Protein AF-A0A3C1BF44-F1 (afdb_monomer_lite)

Radius of gyration: 23.06 Å; chains: 1; bounding box: 50×56×65 Å

Sequence (290 aa):
MICGTAICLANPNLVTIIHDGKTIDAVAQITKHGFIFMFDRTNGKPIFPIAEKPVPTHALRGEQPWPTQPFPSLPQPFARQHFGPEDVTDLTPETHKDMMERYKMVKYNTMFTPPSKEGGWIFPGFDGGGEWGGAAVDPETKIMYISNSEMPWAQVMIDVPKNTYQHTLQGMGHAVYNKYCLACHGPELKGNGSSFPSLVNIAKKMNEQQVAQFVESGRNMMPSFKQITANDKKALLAFVLKLPEKASDVSVISKEPVSASTLNDIPYTMNGYNRFLDKDGYPGIKPPWG

Secondary structure (DSSP, 8-state):
--------PPPPEEEEEEETTEEEEEEEEE-TTS-EEEEETTT--BSS-EEEEE-----STT----SEEEEE-SSPPSS-S---GGGB--SSHHHHHHHHHHHTTS-B-STTPPP-TT-EEESS-SS-SEEEEEEEE-TTT-PEEEEE----EEE-EEEPPP---TTSHHHHHHHHHHHHTHHHH-TTS---SSSS---TTGGGT--HHHHHHHHHH-BTTBPP-TTS-HHHHHHHHHHHHTPPP-HHHHHHHTTS-TTTTTSS---EEES--EE-B-TTS-BSBPSP--

Structure (mmCIF, N/CA/C/O backbone):
data_AF-A0A3C1BF44-F1
#
_entry.id   AF-A0A3C1BF44-F1
#
loop_
_atom_site.group_PDB
_atom_site.id
_atom_site.type_symbol
_atom_site.label_atom_id
_atom_site.label_alt_id
_atom_site.label_comp_id
_atom_site.label_asym_id
_atom_site.label_entity_id
_atom_site.label_seq_id
_atom_site.pdbx_PDB_ins_code
_atom_site.Cartn_x
_atom_site.Cartn_y
_atom_site.Cartn_z
_atom_site.occupancy
_atom_site.B_iso_or_equiv
_atom_site.auth_seq_id
_atom_site.auth_comp_id
_atom_site.auth_asym_id
_atom_site.auth_atom_id
_atom_site.pdbx_PDB_model_num
ATOM 1 N N . MET A 1 1 ? -15.440 -18.401 7.181 1.00 25.47 1 MET A N 1
ATOM 2 C CA . MET A 1 1 ? -14.130 -18.478 6.504 1.00 25.47 1 MET A CA 1
ATOM 3 C C . MET A 1 1 ? -13.670 -17.042 6.301 1.00 25.47 1 MET A C 1
ATOM 5 O O . MET A 1 1 ? -14.171 -16.380 5.407 1.00 25.47 1 MET A O 1
ATOM 9 N N . ILE A 1 2 ? -12.852 -16.513 7.212 1.00 27.83 2 ILE A N 1
ATOM 10 C CA . ILE A 1 2 ? -12.276 -15.170 7.069 1.00 27.83 2 ILE A CA 1
ATOM 11 C C . ILE A 1 2 ? -11.131 -15.346 6.075 1.00 27.83 2 ILE A C 1
ATOM 13 O O . ILE A 1 2 ? -10.110 -15.938 6.420 1.00 27.83 2 ILE A O 1
ATOM 17 N N . CYS A 1 3 ? -11.346 -14.969 4.816 1.00 25.58 3 CYS A N 1
ATOM 18 C CA . CYS A 1 3 ? -10.305 -15.035 3.798 1.00 25.58 3 CYS A CA 1
ATOM 19 C C . CYS A 1 3 ? -9.288 -13.936 4.113 1.00 25.58 3 CYS A C 1
ATOM 21 O O . CYS A 1 3 ? -9.463 -12.777 3.748 1.00 25.58 3 CYS A O 1
ATOM 23 N N . GLY A 1 4 ? -8.279 -14.303 4.901 1.00 30.45 4 GLY A N 1
ATOM 24 C CA . GLY A 1 4 ? -7.222 -13.415 5.343 1.00 30.45 4 GLY A CA 1
ATOM 25 C C . GLY A 1 4 ? -6.326 -13.014 4.182 1.00 30.45 4 GLY A C 1
ATOM 26 O O . GLY A 1 4 ? -5.449 -13.770 3.771 1.00 30.45 4 GLY A O 1
ATOM 27 N N . THR A 1 5 ? -6.463 -11.775 3.727 1.00 31.25 5 THR A N 1
ATOM 28 C CA . THR A 1 5 ? -5.287 -10.997 3.345 1.00 31.25 5 THR A CA 1
ATOM 29 C C . THR A 1 5 ? -4.455 -10.814 4.608 1.00 31.25 5 THR A C 1
ATOM 31 O O . THR A 1 5 ? -4.750 -9.956 5.440 1.00 31.25 5 THR A O 1
ATOM 34 N N . ALA A 1 6 ? -3.441 -11.663 4.778 1.00 29.48 6 ALA A N 1
ATOM 35 C CA . ALA A 1 6 ? -2.360 -11.439 5.725 1.00 29.48 6 ALA A CA 1
ATOM 36 C C . ALA A 1 6 ? -1.580 -10.197 5.274 1.00 29.48 6 ALA A C 1
ATOM 38 O O . ALA A 1 6 ? -0.532 -10.276 4.641 1.00 29.48 6 ALA A O 1
ATOM 39 N N . ILE A 1 7 ? -2.136 -9.025 5.564 1.00 38.41 7 ILE A N 1
ATOM 40 C CA . ILE A 1 7 ? -1.363 -7.798 5.674 1.00 38.41 7 ILE A CA 1
ATOM 41 C C . ILE A 1 7 ? -0.402 -8.061 6.835 1.00 38.41 7 ILE A C 1
ATOM 43 O O . ILE A 1 7 ? -0.841 -8.552 7.873 1.00 38.41 7 ILE A O 1
ATOM 47 N N . CYS A 1 8 ? 0.898 -7.810 6.668 1.00 43.50 8 CYS A N 1
ATOM 48 C CA . CYS A 1 8 ? 1.862 -7.853 7.768 1.00 43.50 8 CYS A CA 1
ATOM 49 C C . CYS A 1 8 ? 1.420 -6.849 8.841 1.00 43.50 8 CYS A C 1
ATOM 51 O O . CYS A 1 8 ? 1.703 -5.653 8.776 1.00 43.50 8 CYS A O 1
ATOM 53 N N . LEU A 1 9 ? 0.616 -7.323 9.786 1.00 56.69 9 LEU A N 1
ATOM 54 C CA . LEU A 1 9 ? 0.099 -6.532 10.883 1.00 56.69 9 LEU A CA 1
ATOM 55 C C . LEU A 1 9 ? 1.205 -6.375 11.921 1.00 56.69 9 LEU A C 1
ATOM 57 O O . LEU A 1 9 ? 2.057 -7.248 12.082 1.00 56.69 9 LEU A O 1
ATOM 61 N N . ALA A 1 10 ? 1.191 -5.240 12.613 1.00 76.69 10 ALA A N 1
ATOM 62 C CA . ALA A 1 10 ? 2.048 -5.096 13.774 1.00 76.69 10 ALA A CA 1
ATOM 63 C C . ALA A 1 10 ? 1.608 -6.082 14.864 1.00 76.69 10 ALA A C 1
ATOM 65 O O . ALA A 1 10 ? 0.460 -6.541 14.856 1.00 76.69 10 ALA A O 1
ATOM 66 N N . ASN A 1 11 ? 2.504 -6.406 15.795 1.00 86.38 11 ASN A N 1
ATOM 67 C CA . ASN A 1 11 ? 2.176 -7.315 16.886 1.00 86.38 11 ASN A CA 1
ATOM 68 C C . ASN A 1 11 ? 0.969 -6.792 17.691 1.00 86.38 11 ASN A C 1
ATOM 70 O O . ASN A 1 11 ? 0.898 -5.594 17.974 1.00 86.38 11 ASN A O 1
ATOM 74 N N . PRO A 1 12 ? 0.030 -7.671 18.078 1.00 92.12 12 PRO A N 1
ATOM 75 C CA . PRO A 1 12 ? -1.091 -7.274 18.914 1.00 92.12 12 PRO A CA 1
ATOM 76 C C . PRO A 1 12 ? -0.629 -6.835 20.306 1.00 92.12 12 PRO A C 1
ATOM 78 O O . PRO A 1 12 ? 0.370 -7.332 20.837 1.00 92.12 12 PRO A O 1
ATOM 81 N N . ASN A 1 13 ? -1.417 -5.969 20.938 1.00 94.56 13 ASN A N 1
ATOM 82 C CA . ASN A 1 13 ? -1.262 -5.611 22.342 1.00 94.56 13 ASN A CA 1
ATOM 83 C C . ASN A 1 13 ? -2.226 -6.427 23.202 1.00 94.56 13 ASN A C 1
ATOM 85 O O . ASN A 1 13 ? -3.423 -6.490 22.921 1.00 94.56 13 ASN A O 1
ATOM 89 N N . LEU A 1 14 ? -1.710 -7.009 24.283 1.00 94.88 14 LEU A N 1
ATOM 90 C CA . LEU A 1 14 ? -2.542 -7.564 25.345 1.00 94.88 14 LEU A CA 1
ATOM 91 C C . LEU A 1 14 ? -2.869 -6.444 26.326 1.00 94.88 14 LEU A C 1
ATOM 93 O O . LEU A 1 14 ? -1.965 -5.819 26.878 1.00 94.88 14 LEU A O 1
ATOM 97 N N . VAL A 1 15 ? -4.155 -6.178 26.517 1.00 95.00 15 VAL A N 1
ATOM 98 C CA . VAL A 1 15 ? -4.640 -5.076 27.350 1.00 95.00 15 VAL A CA 1
ATOM 99 C C . VAL A 1 15 ? -5.753 -5.560 28.262 1.00 95.00 15 VAL A C 1
ATOM 101 O O . VAL A 1 15 ? -6.459 -6.507 27.939 1.00 95.00 15 VAL A O 1
ATOM 104 N N . THR A 1 16 ? -5.946 -4.882 29.386 1.00 94.38 16 THR A N 1
ATOM 105 C CA . THR A 1 16 ? -7.104 -5.105 30.257 1.00 94.38 16 THR A CA 1
ATOM 106 C C . THR A 1 16 ? -7.937 -3.835 30.262 1.00 94.38 16 THR A C 1
ATOM 108 O O . THR A 1 16 ? -7.429 -2.768 30.622 1.00 94.38 16 THR A O 1
ATOM 111 N N . ILE A 1 17 ? -9.199 -3.948 29.852 1.00 92.00 17 ILE A N 1
ATOM 112 C CA . ILE A 1 17 ? -10.140 -2.829 29.748 1.00 92.00 17 ILE A CA 1
ATOM 113 C C . ILE A 1 17 ? -11.370 -3.055 30.624 1.00 92.00 17 ILE A C 1
ATOM 115 O O . ILE A 1 17 ? -11.662 -4.180 31.029 1.00 92.00 17 ILE A O 1
ATOM 119 N N . ILE A 1 18 ? -12.104 -1.976 30.884 1.00 91.38 18 ILE A N 1
ATOM 120 C CA . ILE A 1 18 ? -13.427 -2.029 31.504 1.00 91.38 18 ILE A CA 1
ATOM 121 C C . ILE A 1 18 ? -14.462 -1.809 30.401 1.00 91.38 18 ILE A C 1
ATOM 123 O O . ILE A 1 18 ? -14.449 -0.776 29.734 1.00 91.38 18 ILE A O 1
ATOM 127 N N . HIS A 1 19 ? -15.358 -2.772 30.216 1.00 89.94 19 HIS A N 1
ATOM 128 C CA . HIS A 1 19 ? -16.452 -2.706 29.252 1.00 89.94 19 HIS A CA 1
ATOM 129 C C . HIS A 1 19 ? -17.731 -3.218 29.918 1.00 89.94 19 HIS A C 1
ATOM 131 O O . HIS A 1 19 ? -17.714 -4.272 30.553 1.00 89.94 19 HIS A O 1
ATOM 137 N N . ASP A 1 20 ? -18.814 -2.441 29.854 1.00 90.19 20 ASP A N 1
ATOM 138 C CA . ASP A 1 20 ? -20.087 -2.730 30.534 1.00 90.19 20 ASP A CA 1
ATOM 139 C C . ASP A 1 20 ? -19.932 -3.082 32.028 1.00 90.19 20 ASP A C 1
ATOM 141 O O . ASP A 1 20 ? -20.563 -3.998 32.558 1.00 90.19 20 ASP A O 1
ATOM 145 N N . GLY A 1 21 ? -19.028 -2.373 32.715 1.00 92.56 21 GLY A N 1
ATOM 146 C CA . GLY A 1 21 ? -18.724 -2.581 34.135 1.00 92.56 21 GLY A CA 1
ATOM 147 C C . GLY A 1 21 ? -17.928 -3.854 34.447 1.00 92.56 21 GLY A C 1
ATOM 148 O O . GLY A 1 21 ? -17.689 -4.143 35.619 1.00 92.56 21 GLY A O 1
ATOM 149 N N . LYS A 1 22 ? -17.499 -4.613 33.432 1.00 93.50 22 LYS A N 1
ATOM 150 C 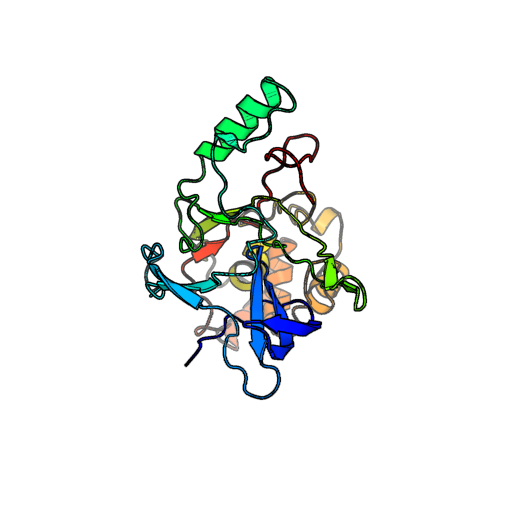CA . LYS A 1 22 ? -16.688 -5.825 33.583 1.00 93.50 22 LYS A CA 1
ATOM 151 C C . LYS A 1 22 ? -15.259 -5.589 33.127 1.00 93.50 22 LYS A C 1
ATOM 153 O O . LYS A 1 22 ? -15.013 -4.976 32.090 1.00 93.50 22 LYS A O 1
ATOM 158 N N . THR A 1 23 ? -14.324 -6.140 33.887 1.00 94.44 23 THR A N 1
ATOM 159 C CA . THR A 1 23 ? -12.923 -6.229 33.484 1.00 94.44 23 THR A CA 1
ATOM 160 C C . THR A 1 23 ? -12.775 -7.333 32.441 1.00 94.44 23 THR A C 1
ATOM 162 O O . THR A 1 23 ? -13.125 -8.482 32.710 1.00 94.44 23 THR A O 1
ATOM 165 N N . ILE A 1 24 ? -12.267 -6.985 31.261 1.00 94.81 24 ILE A N 1
ATOM 166 C CA . ILE A 1 24 ? -12.029 -7.915 30.154 1.00 94.81 24 ILE A CA 1
ATOM 167 C C . ILE A 1 24 ? -10.554 -7.857 29.782 1.00 94.81 24 ILE A C 1
ATOM 169 O O . ILE A 1 24 ? -10.015 -6.781 29.509 1.00 94.81 24 ILE A O 1
ATOM 173 N N . ASP A 1 25 ? -9.919 -9.025 29.721 1.00 96.00 25 ASP A N 1
ATOM 174 C CA . ASP A 1 25 ? -8.613 -9.147 29.093 1.00 96.00 25 ASP A CA 1
ATOM 175 C C . ASP A 1 25 ? -8.779 -9.277 27.577 1.00 96.00 25 ASP A C 1
ATOM 177 O O . ASP A 1 25 ? -9.397 -10.214 27.063 1.00 96.00 25 ASP A O 1
ATOM 181 N N . ALA A 1 26 ? -8.202 -8.331 26.857 1.00 96.19 26 ALA A N 1
ATOM 182 C CA . ALA A 1 26 ? -8.411 -8.131 25.442 1.00 96.19 26 ALA A CA 1
ATOM 183 C C . ALA A 1 26 ? -7.107 -8.219 24.645 1.00 96.19 26 ALA A C 1
ATOM 185 O O . ALA A 1 26 ? -6.009 -7.946 25.134 1.00 96.19 26 ALA A O 1
ATOM 186 N N . VAL A 1 27 ? -7.262 -8.564 23.375 1.00 96.25 27 VAL A N 1
ATOM 187 C CA . VAL A 1 27 ? -6.272 -8.382 22.321 1.00 96.25 27 VAL A CA 1
ATOM 188 C C . VAL A 1 27 ? -6.707 -7.169 21.508 1.00 96.25 27 VAL A C 1
ATOM 190 O O . VAL A 1 27 ? -7.812 -7.160 20.963 1.00 96.25 27 VAL A O 1
ATOM 193 N N . ALA A 1 28 ? -5.847 -6.159 21.423 1.00 95.81 28 ALA A N 1
ATOM 194 C CA . ALA A 1 28 ? -6.033 -4.994 20.571 1.00 95.81 28 ALA A CA 1
ATOM 195 C C . ALA A 1 28 ? -5.087 -5.082 19.368 1.00 95.81 28 ALA A C 1
ATOM 197 O O . ALA A 1 28 ? -3.866 -5.160 19.524 1.00 95.81 28 ALA A O 1
ATOM 198 N N . GLN A 1 29 ? -5.661 -5.083 18.167 1.00 95.12 29 GLN A N 1
ATOM 199 C CA . GLN A 1 29 ? -4.943 -5.211 16.907 1.00 95.12 29 GLN A CA 1
ATOM 200 C C . GLN A 1 29 ? -5.117 -3.942 16.079 1.00 95.12 29 GLN A C 1
ATOM 202 O O . GLN A 1 29 ? -6.192 -3.685 15.534 1.00 95.12 29 GLN A O 1
ATOM 207 N N . ILE A 1 30 ? -4.040 -3.172 15.943 1.00 94.12 30 ILE A N 1
ATOM 208 C CA . ILE A 1 30 ? -3.996 -2.042 15.014 1.00 94.12 30 ILE A CA 1
ATOM 209 C C . ILE A 1 30 ? -3.872 -2.547 13.574 1.00 94.12 30 ILE A C 1
ATOM 211 O O . ILE A 1 30 ? -3.254 -3.587 13.316 1.00 94.12 30 ILE A O 1
ATOM 215 N N . THR A 1 31 ? -4.436 -1.805 12.625 1.00 92.19 31 THR A N 1
ATOM 216 C CA . THR A 1 31 ? -4.432 -2.162 11.201 1.00 92.19 31 THR A CA 1
ATOM 217 C C . THR A 1 31 ? -3.841 -1.063 10.329 1.00 92.19 31 THR A C 1
ATOM 219 O O . THR A 1 31 ? -3.816 0.112 10.689 1.00 92.19 31 THR A O 1
ATOM 222 N N . LYS A 1 32 ? -3.409 -1.448 9.126 1.00 90.75 32 LYS A N 1
ATOM 223 C CA . LYS A 1 32 ? -2.891 -0.524 8.105 1.00 90.75 32 LYS A CA 1
ATOM 224 C C . LYS A 1 32 ? -3.973 0.405 7.545 1.00 90.75 32 LYS A C 1
ATOM 226 O O . LYS A 1 32 ? -3.646 1.423 6.960 1.00 90.75 32 LYS A O 1
ATOM 231 N N . HIS A 1 33 ? -5.247 0.099 7.782 1.00 89.94 33 HIS A N 1
ATOM 232 C CA . HIS A 1 33 ? -6.370 0.961 7.413 1.00 89.94 33 HIS A CA 1
ATOM 233 C C . HIS A 1 33 ? -6.725 1.986 8.505 1.00 89.94 33 HIS A C 1
ATOM 235 O O . HIS A 1 33 ? -7.665 2.748 8.329 1.00 89.94 33 HIS A O 1
ATOM 241 N N . GLY A 1 34 ? -6.008 2.025 9.637 1.00 92.44 34 GLY A N 1
ATOM 242 C CA . GLY A 1 34 ? -6.266 3.003 10.702 1.00 92.44 34 GLY A CA 1
ATOM 243 C C . GLY A 1 34 ? -7.327 2.585 11.724 1.00 92.44 34 GLY A C 1
ATOM 244 O O . GLY A 1 34 ? -7.758 3.409 12.525 1.00 92.44 34 GLY A O 1
ATOM 245 N N . PHE A 1 35 ? -7.753 1.319 11.722 1.00 94.69 35 PHE A N 1
ATOM 246 C CA . PHE A 1 35 ? -8.678 0.773 12.720 1.00 94.69 35 PHE A CA 1
ATOM 247 C C . PHE A 1 35 ? -7.961 -0.009 13.816 1.00 94.69 35 PHE A C 1
ATOM 249 O O . PHE A 1 35 ? -6.930 -0.640 13.557 1.00 94.69 35 PHE A O 1
ATOM 256 N N . ILE A 1 36 ? -8.581 -0.055 14.996 1.00 95.50 36 ILE A N 1
ATOM 257 C CA . ILE A 1 36 ? -8.225 -0.963 16.087 1.00 95.50 36 ILE A CA 1
ATOM 258 C C . ILE A 1 36 ? -9.337 -1.999 16.219 1.00 95.50 36 ILE A C 1
ATOM 260 O O . ILE A 1 36 ? -10.485 -1.659 16.497 1.00 95.50 36 ILE A O 1
ATOM 264 N N . PHE A 1 37 ? -8.997 -3.267 16.034 1.00 96.50 37 PHE A N 1
ATOM 265 C CA . PHE A 1 37 ? -9.901 -4.375 16.313 1.00 96.50 37 PHE A CA 1
ATOM 266 C C . PHE A 1 37 ? -9.636 -4.893 17.721 1.00 96.50 37 PHE A C 1
ATOM 268 O O . PHE A 1 37 ? -8.483 -5.130 18.084 1.00 96.50 37 PHE A O 1
ATOM 275 N N . MET A 1 38 ? -10.692 -5.072 18.512 1.00 96.31 38 MET A N 1
ATOM 276 C CA . MET A 1 38 ? -10.581 -5.542 19.891 1.00 96.31 38 MET A CA 1
ATOM 277 C C . MET A 1 38 ? -11.368 -6.828 20.098 1.00 96.31 38 MET A C 1
ATOM 279 O O . MET A 1 38 ? -12.569 -6.886 19.825 1.00 96.31 38 MET A O 1
ATOM 283 N N . PHE A 1 39 ? -10.684 -7.842 20.617 1.00 96.94 39 PHE A N 1
ATOM 284 C CA . PHE A 1 39 ? -11.238 -9.168 20.865 1.00 96.94 39 PHE A CA 1
ATOM 285 C C . PHE A 1 39 ? -10.960 -9.603 22.298 1.00 96.94 39 PHE A C 1
ATOM 287 O O . PHE A 1 39 ? -9.911 -9.279 22.850 1.00 96.94 39 PHE A O 1
ATOM 294 N N . ASP A 1 40 ? -11.865 -10.373 22.889 1.00 96.44 40 ASP A N 1
ATOM 295 C CA . ASP A 1 40 ? -11.590 -11.093 24.129 1.00 96.44 40 ASP A CA 1
ATOM 296 C C . ASP A 1 40 ? -10.494 -12.130 23.860 1.00 96.44 40 ASP A C 1
ATOM 298 O O . ASP A 1 40 ? -10.620 -12.981 22.972 1.00 96.44 40 ASP A O 1
ATOM 302 N N . ARG A 1 41 ? -9.398 -12.066 24.620 1.00 96.00 41 ARG A N 1
ATOM 303 C CA . ARG A 1 41 ? -8.225 -12.911 24.365 1.00 96.00 41 ARG A CA 1
ATOM 304 C C . ARG A 1 41 ? -8.478 -14.400 24.611 1.00 96.00 41 ARG A C 1
ATOM 306 O O . ARG A 1 41 ? -7.711 -15.229 24.132 1.00 96.00 41 ARG A O 1
ATOM 313 N N . THR A 1 42 ? -9.501 -14.744 25.392 1.00 95.31 42 THR A N 1
ATOM 314 C CA . THR A 1 42 ? -9.781 -16.125 25.815 1.00 95.31 42 THR A CA 1
ATOM 315 C C . THR A 1 42 ? -10.595 -16.902 24.788 1.00 95.31 42 THR A C 1
ATOM 317 O O . THR A 1 42 ? -10.504 -18.126 24.728 1.00 95.31 42 THR A O 1
ATOM 320 N N . ASN A 1 43 ? -11.399 -16.201 23.985 1.00 94.88 43 ASN A N 1
ATOM 321 C CA . ASN A 1 43 ? -12.371 -16.820 23.083 1.00 94.88 43 ASN A CA 1
ATOM 322 C C . ASN A 1 43 ? -12.426 -16.181 21.684 1.00 94.88 43 ASN A C 1
ATOM 324 O O . ASN A 1 43 ? -13.117 -16.705 20.811 1.00 94.88 43 ASN A O 1
ATOM 328 N N . GLY A 1 44 ? -11.719 -15.072 21.455 1.00 95.00 44 GLY A N 1
ATOM 329 C CA . GLY A 1 44 ? -11.638 -14.390 20.165 1.00 95.00 44 GLY A CA 1
ATOM 330 C C . GLY A 1 44 ? -12.907 -13.643 19.749 1.00 95.00 44 GLY A C 1
ATOM 331 O O . GLY A 1 44 ? -12.980 -13.173 18.614 1.00 95.00 44 GLY A O 1
ATOM 332 N N . LYS A 1 45 ? -13.921 -13.524 20.616 1.00 96.25 45 LYS A N 1
ATOM 333 C CA . LYS A 1 45 ? -15.138 -12.768 20.298 1.00 96.25 45 LYS A CA 1
ATOM 334 C C . LYS A 1 45 ? -14.829 -11.269 20.246 1.00 96.25 45 LYS A C 1
ATOM 336 O O . LYS A 1 45 ? -14.089 -10.784 21.104 1.00 96.25 45 LYS A O 1
ATOM 341 N N . PRO A 1 46 ? -15.398 -10.526 19.280 1.00 96.62 46 PRO A N 1
ATOM 342 C CA . PRO A 1 46 ? -15.285 -9.074 19.257 1.00 96.62 46 PRO A CA 1
ATOM 343 C C . PRO A 1 46 ? -15.829 -8.472 20.551 1.00 96.62 46 PRO A C 1
ATOM 345 O O . PRO A 1 46 ? -16.902 -8.864 21.009 1.00 96.62 46 PRO A O 1
ATOM 348 N N . ILE A 1 47 ? -15.098 -7.518 21.121 1.00 96.25 47 ILE A N 1
ATOM 349 C CA . ILE A 1 47 ? -15.574 -6.749 22.278 1.00 96.25 47 ILE A CA 1
ATOM 350 C C . ILE A 1 47 ? -16.561 -5.684 21.810 1.00 96.25 47 ILE A C 1
ATOM 352 O O . ILE A 1 47 ? -17.610 -5.496 22.414 1.00 96.25 47 ILE A O 1
ATOM 356 N N . PHE A 1 48 ? -16.248 -5.026 20.695 1.00 96.25 48 PHE A N 1
ATOM 357 C CA . PHE A 1 48 ? -17.121 -4.045 20.069 1.00 96.25 48 PHE A CA 1
ATOM 358 C C . PHE A 1 48 ? -17.748 -4.612 18.792 1.00 96.25 48 PHE A C 1
ATOM 360 O O . PHE A 1 48 ? -17.127 -5.445 18.123 1.00 96.25 48 PHE A O 1
ATOM 367 N N . PRO A 1 49 ? -18.961 -4.165 18.418 1.00 96.81 49 PRO A N 1
ATOM 368 C CA . PRO A 1 49 ? -19.575 -4.540 17.153 1.00 96.81 49 PRO A CA 1
ATOM 369 C C . PRO A 1 49 ? -18.658 -4.275 15.951 1.00 96.81 49 PRO A C 1
ATOM 371 O O . PRO A 1 49 ? -18.092 -3.192 15.807 1.00 96.81 49 PRO A O 1
ATOM 374 N N . ILE A 1 50 ? -18.564 -5.259 15.059 1.00 97.62 50 ILE A N 1
ATOM 375 C CA . ILE A 1 50 ? -17.885 -5.137 13.767 1.00 97.62 50 ILE A CA 1
ATOM 376 C C . ILE A 1 50 ? -18.964 -5.264 12.698 1.00 97.62 50 ILE A C 1
ATOM 378 O O . ILE A 1 50 ? -19.513 -6.345 12.489 1.00 97.62 50 ILE A O 1
ATOM 382 N N . ALA A 1 51 ? -19.315 -4.146 12.068 1.00 96.62 51 ALA A N 1
ATOM 383 C CA . ALA A 1 51 ? -20.350 -4.114 11.046 1.00 96.62 51 ALA A CA 1
ATOM 384 C C . ALA A 1 51 ? -19.747 -4.409 9.671 1.00 96.62 51 ALA A C 1
ATOM 386 O O . ALA A 1 51 ? -18.782 -3.763 9.265 1.00 96.62 51 ALA A O 1
ATOM 387 N N . GLU A 1 52 ? -20.354 -5.332 8.933 1.00 97.25 52 GLU A N 1
ATOM 388 C CA . GLU A 1 52 ? -20.091 -5.505 7.506 1.00 97.25 52 GLU A CA 1
ATOM 389 C C . GLU A 1 52 ? -20.754 -4.355 6.741 1.00 97.25 52 GLU A C 1
ATOM 391 O O . GLU A 1 52 ? -21.980 -4.219 6.759 1.00 97.25 52 GLU A O 1
ATOM 396 N N . LYS A 1 53 ? -19.959 -3.505 6.088 1.00 96.06 53 LYS A N 1
ATOM 397 C CA . LYS A 1 53 ? -20.475 -2.394 5.274 1.00 96.06 53 LYS A CA 1
ATOM 398 C C . LYS A 1 53 ? -20.228 -2.658 3.792 1.00 96.06 53 LYS A C 1
ATOM 400 O O . LYS A 1 53 ? -19.147 -3.149 3.467 1.00 96.06 53 LYS A O 1
ATOM 405 N N . PRO A 1 54 ? -21.176 -2.317 2.901 1.00 96.88 54 PRO A N 1
ATOM 406 C CA . PRO A 1 54 ? -20.955 -2.383 1.462 1.00 96.88 54 PRO A CA 1
ATOM 407 C C . PRO A 1 54 ? -19.752 -1.541 1.033 1.00 96.88 54 PRO A C 1
ATOM 409 O O . PRO A 1 54 ? -19.579 -0.417 1.506 1.00 96.88 54 PRO A O 1
ATOM 412 N N . VAL A 1 55 ? -18.955 -2.077 0.115 1.00 96.06 55 VAL A N 1
ATOM 413 C CA . VAL A 1 55 ? -17.802 -1.399 -0.493 1.00 96.06 55 VAL A CA 1
ATOM 414 C C . VAL A 1 55 ? -17.884 -1.486 -2.019 1.00 96.06 55 VAL A C 1
ATOM 416 O O . VAL A 1 55 ? -18.651 -2.302 -2.539 1.00 96.06 55 VAL A O 1
ATOM 419 N N . PRO A 1 56 ? -17.136 -0.659 -2.773 1.00 95.25 56 PRO A N 1
ATOM 420 C CA . PRO A 1 56 ? -17.111 -0.771 -4.227 1.00 95.25 56 PRO A CA 1
ATOM 421 C C . PRO A 1 56 ? -16.655 -2.164 -4.690 1.00 95.25 56 PRO A C 1
ATOM 423 O O . PRO A 1 56 ? -15.714 -2.735 -4.150 1.00 95.25 56 PRO A O 1
ATOM 426 N N . THR A 1 57 ? -17.303 -2.699 -5.726 1.00 94.75 57 THR A N 1
ATOM 427 C CA . THR A 1 57 ? -17.015 -4.041 -6.276 1.00 94.75 57 THR A CA 1
ATOM 428 C C . THR A 1 57 ? -16.672 -4.035 -7.762 1.00 94.75 57 THR A C 1
ATOM 430 O O . THR A 1 57 ? -16.453 -5.089 -8.357 1.00 94.75 57 THR A O 1
ATOM 433 N N . HIS A 1 58 ? -16.621 -2.859 -8.388 1.00 92.44 58 HIS A N 1
ATOM 434 C CA . HIS A 1 58 ? -16.207 -2.749 -9.780 1.00 92.44 58 HIS A CA 1
ATOM 435 C C . HIS A 1 58 ? -14.692 -2.952 -9.877 1.00 92.44 58 HIS A C 1
ATOM 437 O O . HIS A 1 58 ? -13.924 -2.083 -9.472 1.00 92.44 58 HIS A O 1
ATOM 443 N N . ALA A 1 59 ? -14.283 -4.113 -10.383 1.00 91.19 59 ALA A N 1
ATOM 444 C CA . ALA A 1 59 ? -12.893 -4.544 -10.429 1.00 91.19 59 ALA A CA 1
ATOM 445 C C . ALA A 1 59 ? -12.445 -4.904 -11.849 1.00 91.19 59 ALA A C 1
ATOM 447 O O . ALA A 1 59 ? -13.230 -4.912 -12.804 1.00 91.19 59 ALA A O 1
ATOM 448 N N . LEU A 1 60 ? -11.156 -5.205 -11.986 1.00 92.94 60 LEU A N 1
ATOM 449 C CA . LEU A 1 60 ? -10.570 -5.669 -13.236 1.00 92.94 60 LEU A CA 1
ATOM 450 C C . LEU A 1 60 ? -11.159 -7.015 -13.683 1.00 92.94 60 LEU A C 1
ATOM 452 O O . LEU A 1 60 ? -11.730 -7.788 -12.913 1.00 92.94 60 LEU A O 1
ATOM 456 N N . ARG A 1 61 ? -11.003 -7.314 -14.977 1.00 90.56 61 ARG A N 1
ATOM 457 C CA . ARG A 1 61 ? -11.539 -8.536 -15.585 1.00 90.56 61 ARG A CA 1
ATOM 458 C C . ARG A 1 61 ? -11.022 -9.783 -14.862 1.00 90.56 61 ARG A C 1
ATOM 460 O O . ARG A 1 61 ? -9.823 -10.038 -14.861 1.00 90.56 61 ARG A O 1
ATOM 467 N N . GLY A 1 62 ? -11.950 -10.604 -14.373 1.00 88.00 62 GLY A N 1
ATOM 468 C CA . GLY A 1 62 ? -11.655 -11.870 -13.697 1.00 88.00 62 GLY A CA 1
ATOM 469 C C . GLY A 1 62 ? -11.584 -11.763 -12.173 1.00 88.00 62 GLY A C 1
ATOM 470 O O . GLY A 1 62 ? -11.592 -12.797 -11.510 1.00 88.00 62 GLY A O 1
ATOM 471 N N . GLU A 1 63 ? -11.573 -10.553 -11.612 1.00 89.56 63 GLU A N 1
ATOM 472 C CA . GLU A 1 63 ? -11.637 -10.347 -10.167 1.00 89.56 63 GLU A CA 1
ATOM 473 C C . GLU A 1 63 ? -13.083 -10.421 -9.660 1.00 89.56 63 GLU A C 1
ATOM 475 O O . GLU A 1 63 ? -14.024 -9.976 -10.320 1.00 89.56 63 GLU A O 1
ATOM 480 N N . GLN A 1 64 ? -13.257 -10.993 -8.468 1.00 92.19 64 GLN A N 1
ATOM 481 C CA . GLN A 1 64 ? -14.540 -11.083 -7.770 1.00 92.19 64 GLN A CA 1
ATOM 482 C C . GLN A 1 64 ? -14.363 -10.531 -6.349 1.00 92.19 64 GLN A C 1
ATOM 484 O O . GLN A 1 64 ? -14.200 -11.309 -5.406 1.00 92.19 64 GLN A O 1
ATOM 489 N N . PRO A 1 65 ? -14.308 -9.196 -6.183 1.00 93.38 65 PRO A N 1
ATOM 490 C CA . PRO A 1 65 ? -14.167 -8.595 -4.864 1.00 93.38 65 PRO A CA 1
ATOM 491 C C . PRO A 1 65 ? -15.387 -8.917 -3.998 1.00 93.38 65 PRO A C 1
ATOM 493 O O . PRO A 1 65 ? -16.529 -8.919 -4.466 1.00 93.38 65 PRO A O 1
ATOM 496 N N . TRP A 1 66 ? -15.139 -9.179 -2.717 1.00 95.31 66 TRP A N 1
ATOM 497 C CA . TRP A 1 66 ? -16.208 -9.405 -1.753 1.00 95.31 66 TRP A CA 1
ATOM 498 C C . TRP A 1 66 ? -16.993 -8.098 -1.523 1.00 95.31 66 TRP A C 1
ATOM 500 O O . TRP A 1 66 ? -16.368 -7.047 -1.369 1.00 95.31 66 TRP A O 1
ATOM 510 N N . PRO A 1 67 ? -18.341 -8.123 -1.499 1.00 95.62 67 PRO A N 1
ATOM 511 C CA . PRO A 1 67 ? -19.155 -6.906 -1.551 1.00 95.62 67 PRO A CA 1
ATOM 512 C C . PRO A 1 67 ? -19.189 -6.089 -0.262 1.00 95.62 67 PRO A C 1
ATOM 514 O O . PRO A 1 67 ? -19.685 -4.962 -0.273 1.00 95.62 67 PRO A O 1
ATOM 517 N N . THR A 1 68 ? -18.695 -6.638 0.845 1.00 97.31 68 THR A N 1
ATOM 518 C CA . THR A 1 68 ? -18.674 -5.968 2.146 1.00 97.31 68 THR A CA 1
ATOM 519 C C . THR A 1 68 ? -17.285 -6.010 2.763 1.00 97.31 68 THR A C 1
ATOM 521 O O . THR A 1 68 ? -16.446 -6.805 2.353 1.00 97.31 68 THR A O 1
ATOM 524 N N . GLN A 1 69 ? -17.010 -5.139 3.727 1.00 96.00 69 GLN A N 1
ATOM 525 C CA . GLN A 1 69 ? -15.804 -5.208 4.553 1.00 96.00 69 GLN A CA 1
ATOM 526 C C . GLN A 1 69 ? -16.155 -4.958 6.024 1.00 96.00 69 GLN A C 1
ATOM 528 O O . GLN A 1 69 ? -17.140 -4.262 6.300 1.00 96.00 69 GLN A O 1
ATOM 533 N N . PRO A 1 70 ? -15.357 -5.483 6.969 1.00 95.50 70 PRO A N 1
ATOM 534 C CA . PRO A 1 70 ? -15.579 -5.289 8.393 1.00 95.50 70 PRO A CA 1
ATOM 535 C C . PRO A 1 70 ? -15.126 -3.899 8.855 1.00 95.50 70 PRO A C 1
ATOM 537 O O . PRO A 1 70 ? -13.972 -3.512 8.676 1.00 95.50 70 PRO A O 1
ATOM 540 N N . PHE A 1 71 ? -16.014 -3.178 9.538 1.00 95.38 71 PHE A N 1
ATOM 541 C CA . PHE A 1 71 ? -15.724 -1.898 10.185 1.00 95.38 71 PHE A CA 1
ATOM 542 C C . PHE A 1 71 ? -15.994 -2.006 11.691 1.00 95.38 71 PHE A C 1
ATOM 544 O O . PHE A 1 71 ? -17.160 -2.160 12.078 1.00 95.38 71 PHE A O 1
ATOM 551 N N . PRO A 1 72 ? -14.964 -1.919 12.555 1.00 95.94 72 PRO A N 1
ATOM 552 C CA . PRO A 1 72 ? -15.179 -1.877 13.994 1.00 95.94 72 PRO A CA 1
ATOM 553 C C . PRO A 1 72 ? -15.861 -0.560 14.374 1.00 95.94 72 PRO A C 1
ATOM 555 O O . PRO A 1 72 ? -15.565 0.494 13.808 1.00 95.94 72 PRO A O 1
ATOM 558 N N . SER A 1 73 ? -16.797 -0.616 15.319 1.00 94.56 73 SER A N 1
ATOM 559 C CA . SER A 1 73 ? -17.469 0.586 15.822 1.00 94.56 73 SER A CA 1
ATOM 560 C C . SER A 1 73 ? -16.602 1.374 16.802 1.00 94.56 73 SER A C 1
ATOM 562 O O . SER A 1 73 ? -16.692 2.600 16.847 1.00 94.56 73 SER A O 1
ATOM 564 N N . LEU A 1 74 ? -15.784 0.669 17.588 1.00 94.56 74 LEU A N 1
ATOM 565 C CA . LEU A 1 74 ? -14.900 1.223 18.603 1.00 94.56 74 LEU A CA 1
ATOM 566 C C . LEU A 1 74 ? -13.622 0.373 18.738 1.00 94.56 74 LEU A C 1
ATOM 568 O O . LEU A 1 74 ? -13.676 -0.841 18.512 1.00 94.56 74 LEU A O 1
ATOM 572 N N . PRO A 1 75 ? -12.505 0.971 19.192 1.00 94.06 75 PRO A N 1
ATOM 573 C CA . PRO A 1 75 ? -12.259 2.414 19.321 1.00 94.06 75 PRO A CA 1
ATOM 574 C C . PRO A 1 75 ? -12.399 3.177 17.993 1.00 94.06 75 PRO A C 1
ATOM 576 O O . PRO A 1 75 ? -12.446 2.567 16.925 1.00 94.06 75 PRO A O 1
ATOM 579 N N . GLN A 1 76 ? -12.494 4.510 18.059 1.00 94.75 76 GLN A N 1
ATOM 580 C CA . GLN A 1 76 ? -12.516 5.337 16.847 1.00 94.75 76 GLN A CA 1
ATOM 581 C C . GLN A 1 76 ? -11.249 5.093 16.006 1.00 94.75 76 GLN A C 1
ATOM 583 O O . GLN A 1 76 ? -10.195 4.793 16.579 1.00 94.75 76 GLN A O 1
ATOM 588 N N . PRO A 1 77 ? -11.324 5.220 14.670 1.00 94.06 77 PRO A N 1
ATOM 589 C CA . PRO A 1 77 ? -10.147 5.097 13.820 1.00 94.06 77 PRO A CA 1
ATOM 590 C C . PRO A 1 77 ? -9.067 6.101 14.236 1.00 94.06 77 PRO A C 1
ATOM 592 O O . PRO A 1 77 ? -9.370 7.260 14.515 1.00 94.06 77 PRO A O 1
ATOM 595 N N . PHE A 1 78 ? -7.812 5.660 14.272 1.00 92.81 78 PHE A N 1
ATOM 596 C CA . PHE A 1 78 ? -6.669 6.498 14.652 1.00 92.81 78 PHE A CA 1
ATOM 597 C C . PHE A 1 78 ? -6.002 7.189 13.454 1.00 92.81 78 PHE A C 1
ATOM 599 O O . PHE A 1 78 ? -5.124 8.023 13.648 1.00 92.81 78 PHE A O 1
ATOM 606 N N . ALA A 1 79 ? -6.416 6.847 12.232 1.00 91.88 79 ALA A N 1
ATOM 607 C CA . ALA A 1 79 ? -6.014 7.518 11.000 1.00 91.88 79 ALA A CA 1
ATOM 608 C C . ALA A 1 79 ? -7.254 8.021 10.258 1.00 91.88 79 ALA A C 1
ATOM 610 O O . ALA A 1 79 ? -8.346 7.451 10.401 1.00 91.88 79 ALA A O 1
ATOM 611 N N . ARG A 1 80 ? -7.096 9.043 9.418 1.00 92.25 80 ARG A N 1
ATOM 612 C CA . ARG A 1 80 ? -8.151 9.501 8.517 1.00 92.25 80 ARG A CA 1
ATOM 613 C C . ARG A 1 80 ? -8.570 8.361 7.588 1.00 92.25 80 ARG A C 1
ATOM 615 O O . ARG A 1 80 ? -7.763 7.578 7.097 1.00 92.25 80 ARG A O 1
ATOM 622 N N . GLN A 1 81 ? -9.875 8.272 7.366 1.00 91.56 81 GLN A N 1
ATOM 623 C CA . GLN A 1 81 ? -10.504 7.196 6.592 1.00 91.56 81 GLN A CA 1
ATOM 624 C C . GLN A 1 81 ? -10.917 7.648 5.183 1.00 91.56 81 GLN A C 1
ATOM 626 O O . GLN A 1 81 ? -11.404 6.848 4.386 1.00 91.56 81 GLN A O 1
ATOM 631 N N . HIS A 1 82 ? -10.740 8.935 4.885 1.00 91.06 82 HIS A N 1
ATOM 632 C CA . HIS A 1 82 ? -11.084 9.565 3.620 1.00 91.06 82 HIS A CA 1
ATOM 633 C C . HIS A 1 82 ? -9.952 10.491 3.181 1.00 91.06 82 HIS A C 1
ATOM 635 O O . HIS A 1 82 ? -9.298 11.092 4.029 1.00 91.06 82 HIS A O 1
ATOM 641 N N . PHE A 1 83 ? -9.744 10.577 1.867 1.00 94.31 83 PHE A N 1
ATOM 642 C CA . PHE A 1 83 ? -8.823 11.517 1.243 1.00 94.31 83 PHE A CA 1
ATOM 643 C C . PHE A 1 83 ? -9.556 12.281 0.133 1.00 94.31 83 PHE A C 1
ATOM 645 O O . PHE A 1 83 ? -9.697 11.803 -1.003 1.00 94.31 83 PHE A O 1
ATOM 652 N N . GLY A 1 84 ? -10.067 13.452 0.496 1.00 95.69 84 GLY A N 1
ATOM 653 C CA . GLY A 1 84 ? -10.834 14.340 -0.370 1.00 95.69 84 GLY A CA 1
ATOM 654 C C . GLY A 1 84 ? -9.989 15.466 -0.979 1.00 95.69 84 GLY A C 1
ATOM 655 O O . GLY A 1 84 ? -8.835 15.671 -0.592 1.00 95.69 84 GLY A O 1
ATOM 656 N N . PRO A 1 85 ? -10.533 16.230 -1.942 1.00 96.12 85 PRO A N 1
ATOM 657 C CA . PRO A 1 85 ? -9.866 17.423 -2.468 1.00 96.12 85 PRO A CA 1
ATOM 658 C C . PRO A 1 85 ? -9.553 18.464 -1.375 1.00 96.12 85 PRO A C 1
ATOM 660 O O . PRO A 1 85 ? -8.558 19.179 -1.467 1.00 96.12 85 PRO A O 1
ATOM 663 N N . GLU A 1 86 ? -10.367 18.544 -0.326 1.00 95.88 86 GLU A N 1
ATOM 664 C CA . GLU A 1 86 ? -10.164 19.414 0.835 1.00 95.88 86 GLU A CA 1
ATOM 665 C C . GLU A 1 86 ? -8.900 19.082 1.639 1.00 95.88 86 GLU A C 1
ATOM 667 O O . GLU A 1 86 ? -8.344 19.967 2.296 1.00 95.88 86 GLU A O 1
ATOM 672 N N . ASP A 1 87 ? -8.431 17.837 1.550 1.00 96.12 87 ASP A N 1
ATOM 673 C CA . ASP A 1 87 ? -7.243 17.352 2.245 1.00 96.12 87 ASP A CA 1
ATOM 674 C C . ASP A 1 87 ? -5.958 17.616 1.456 1.00 96.12 87 ASP A C 1
ATOM 676 O O . ASP A 1 87 ? -4.869 17.436 1.996 1.00 96.12 87 ASP A O 1
ATOM 680 N N . VAL A 1 88 ? -6.040 18.031 0.187 1.00 97.44 88 VAL A N 1
ATOM 681 C CA . VAL A 1 88 ? -4.853 18.322 -0.629 1.00 97.44 88 VAL A CA 1
ATOM 682 C C . VAL A 1 88 ? -4.076 19.488 -0.017 1.00 97.44 88 VAL A C 1
ATOM 684 O O . VAL A 1 88 ? -4.654 20.509 0.361 1.00 97.44 88 VAL A O 1
ATOM 687 N N . THR A 1 89 ? -2.754 19.326 0.066 1.00 96.62 89 THR A N 1
ATOM 688 C CA . THR A 1 89 ? -1.818 20.270 0.689 1.00 96.62 89 THR A CA 1
ATOM 689 C C . THR A 1 89 ? -2.042 21.707 0.228 1.00 96.62 89 THR A C 1
ATOM 691 O O . THR A 1 89 ? -2.237 21.965 -0.957 1.00 96.62 89 THR A O 1
ATOM 694 N N . ASP A 1 90 ? -2.005 22.645 1.166 1.00 95.88 90 ASP A N 1
ATOM 695 C CA . ASP A 1 90 ? -2.152 24.084 0.951 1.00 95.88 90 ASP A CA 1
ATOM 696 C C . ASP A 1 90 ? -0.910 24.873 1.401 1.00 95.88 90 ASP A C 1
ATOM 698 O O . ASP A 1 90 ? -1.001 26.071 1.659 1.00 95.88 90 ASP A O 1
ATOM 702 N N . LEU A 1 91 ? 0.264 24.218 1.445 1.00 93.44 91 LEU A N 1
ATOM 703 C CA . LEU A 1 91 ? 1.541 24.834 1.845 1.00 93.44 91 LEU A CA 1
ATOM 704 C C . LEU A 1 91 ? 1.848 26.132 1.082 1.00 93.44 91 LEU A C 1
ATOM 706 O O . LEU A 1 91 ? 2.261 27.121 1.684 1.00 93.44 91 LEU A O 1
ATOM 710 N N . THR A 1 92 ? 1.637 26.133 -0.237 1.00 95.69 92 THR A N 1
ATOM 711 C CA . THR A 1 92 ? 1.638 27.340 -1.075 1.00 95.69 92 THR A CA 1
ATOM 712 C C . THR A 1 92 ? 0.541 27.237 -2.138 1.00 95.69 92 THR A C 1
ATOM 714 O O . THR A 1 92 ? 0.146 26.121 -2.497 1.00 95.69 92 THR A O 1
ATOM 717 N N . PRO A 1 93 ? 0.048 28.364 -2.689 1.00 96.56 93 PRO A N 1
ATOM 718 C CA . PRO A 1 93 ? -0.927 28.340 -3.780 1.00 96.56 93 PRO A CA 1
ATOM 719 C C . PRO A 1 93 ? -0.450 27.551 -5.008 1.00 96.56 93 PRO A C 1
ATOM 721 O O . PRO A 1 93 ? -1.240 26.849 -5.642 1.00 96.56 93 PRO A O 1
ATOM 724 N N . GLU A 1 94 ? 0.841 27.633 -5.337 1.00 96.06 94 GLU A N 1
ATOM 725 C CA . GLU A 1 94 ? 1.440 26.933 -6.474 1.00 96.06 94 GLU A CA 1
ATOM 726 C C . GLU A 1 94 ? 1.476 25.419 -6.242 1.00 96.06 94 GLU A C 1
ATOM 728 O O . GLU A 1 94 ? 1.052 24.660 -7.115 1.00 96.06 94 GLU A O 1
ATOM 733 N N . THR A 1 95 ? 1.920 24.980 -5.058 1.00 96.25 95 THR A N 1
ATOM 734 C CA . THR A 1 95 ? 1.950 23.557 -4.694 1.00 96.25 95 THR A CA 1
ATOM 735 C C . THR A 1 95 ? 0.538 22.992 -4.598 1.00 96.25 95 THR A C 1
ATOM 737 O O . THR A 1 95 ? 0.286 21.903 -5.108 1.00 96.25 95 THR A O 1
ATOM 740 N N . HIS A 1 96 ? -0.412 23.736 -4.020 1.00 97.56 96 HIS A N 1
ATOM 741 C CA . HIS A 1 96 ? -1.809 23.304 -3.964 1.00 97.56 96 HIS A CA 1
ATOM 742 C C . HIS A 1 96 ? -2.376 23.075 -5.364 1.00 97.56 96 HIS A C 1
ATOM 744 O O . HIS A 1 96 ? -3.016 22.056 -5.613 1.00 97.56 96 HIS A O 1
ATOM 750 N N . LYS A 1 97 ? -2.115 23.997 -6.300 1.00 97.62 97 LYS A N 1
ATOM 751 C CA . LYS A 1 97 ? -2.575 23.870 -7.684 1.00 97.62 97 LYS A CA 1
ATOM 752 C C . LYS A 1 97 ? -1.988 22.630 -8.370 1.00 97.62 97 LYS A C 1
ATOM 754 O O . LYS A 1 97 ? -2.761 21.850 -8.923 1.00 97.62 97 LYS A O 1
ATOM 759 N N . ASP A 1 98 ? -0.670 22.433 -8.307 1.00 97.12 98 ASP A N 1
ATOM 760 C CA . ASP A 1 98 ? 0.007 21.267 -8.904 1.00 97.12 98 ASP A CA 1
ATOM 761 C C . ASP A 1 98 ? -0.515 19.945 -8.320 1.00 97.12 98 ASP A C 1
ATOM 763 O O . ASP A 1 98 ? -0.933 19.035 -9.044 1.00 97.12 98 ASP A O 1
ATOM 767 N N . MET A 1 99 ? -0.580 19.857 -6.991 1.00 97.50 99 MET A N 1
ATOM 768 C CA . MET A 1 99 ? -1.052 18.652 -6.316 1.00 97.50 99 MET A CA 1
ATOM 769 C C . MET A 1 99 ? -2.533 18.402 -6.594 1.00 97.50 99 MET A C 1
ATOM 771 O O . MET A 1 99 ? -2.917 17.262 -6.833 1.00 97.50 99 MET A O 1
ATOM 775 N N . MET A 1 100 ? -3.369 19.437 -6.664 1.00 97.94 100 MET A N 1
ATOM 776 C CA . MET A 1 100 ? -4.782 19.304 -7.023 1.00 97.94 100 MET A CA 1
ATOM 777 C C . MET A 1 100 ? -4.976 18.814 -8.466 1.00 97.94 100 MET A C 1
ATOM 779 O O . MET A 1 100 ? -5.873 18.010 -8.730 1.00 97.94 100 MET A O 1
ATOM 783 N N . GLU A 1 101 ? -4.151 19.263 -9.415 1.00 97.25 101 GLU A N 1
ATOM 784 C CA . GLU A 1 101 ? -4.157 18.737 -10.787 1.00 97.25 101 GLU A CA 1
ATOM 785 C C . GLU A 1 101 ? -3.811 17.242 -10.798 1.00 97.25 101 GLU A C 1
ATOM 787 O O . GLU A 1 101 ? -4.497 16.452 -11.450 1.00 97.25 101 GLU A O 1
ATOM 792 N N . ARG A 1 102 ? -2.829 16.825 -9.991 1.00 95.69 102 ARG A N 1
ATOM 793 C CA . ARG A 1 102 ? -2.462 15.412 -9.825 1.00 95.69 102 ARG A CA 1
ATOM 794 C C . ARG A 1 102 ? -3.512 14.586 -9.093 1.00 95.69 102 ARG A C 1
ATOM 796 O O . ARG A 1 102 ? -3.744 13.445 -9.486 1.00 95.69 102 ARG A O 1
ATOM 803 N N . TYR A 1 103 ? -4.174 15.155 -8.089 1.00 97.06 103 TYR A N 1
ATOM 804 C CA . TYR A 1 103 ? -5.275 14.520 -7.364 1.00 97.06 103 TYR A CA 1
ATOM 805 C C . TYR A 1 103 ? -6.374 14.066 -8.334 1.00 97.06 103 TYR A C 1
ATOM 807 O O . TYR A 1 103 ? -6.822 12.922 -8.295 1.00 97.06 103 TYR A O 1
ATOM 815 N N . LYS A 1 104 ? -6.740 14.955 -9.266 1.00 96.69 104 LYS A N 1
ATOM 816 C CA . LYS A 1 104 ? -7.798 14.744 -10.266 1.00 96.69 104 LYS A CA 1
ATOM 817 C C . LYS A 1 104 ? -7.464 13.699 -11.332 1.00 96.69 104 LYS A C 1
ATOM 819 O O . LYS A 1 104 ? -8.371 13.255 -12.029 1.00 96.69 104 LYS A O 1
ATOM 824 N N . MET A 1 105 ? -6.195 13.310 -11.482 1.00 95.12 105 MET A N 1
ATOM 825 C CA . MET A 1 105 ? -5.800 12.255 -12.426 1.00 95.12 105 MET A CA 1
ATOM 826 C C . MET A 1 105 ? -6.183 10.849 -11.945 1.00 95.12 105 MET A C 1
ATOM 828 O O . MET A 1 105 ? -6.198 9.919 -12.747 1.00 95.12 105 MET A O 1
ATOM 832 N N . VAL A 1 106 ? -6.489 10.685 -10.656 1.00 95.69 106 VAL A N 1
ATOM 833 C CA . VAL A 1 106 ? -6.906 9.415 -10.053 1.00 95.69 106 VAL A CA 1
ATOM 834 C C . VAL A 1 106 ? -8.400 9.489 -9.763 1.00 95.69 106 VAL A C 1
ATOM 836 O O . VAL A 1 106 ? -8.862 10.396 -9.072 1.00 95.69 106 VAL A O 1
ATOM 839 N N . LYS A 1 107 ? -9.169 8.541 -10.302 1.00 94.81 107 LYS A N 1
ATOM 840 C CA . LYS A 1 107 ? -10.633 8.636 -10.312 1.00 94.81 107 LYS A CA 1
ATOM 841 C C . LYS A 1 107 ? -11.281 8.304 -8.972 1.00 94.81 107 LYS A C 1
ATOM 843 O O . LYS A 1 107 ? -12.259 8.946 -8.592 1.00 94.81 107 LYS A O 1
ATOM 848 N N . TYR A 1 108 ? -10.792 7.275 -8.289 1.00 95.12 108 TYR A N 1
ATOM 849 C CA . TYR A 1 108 ? -11.454 6.736 -7.105 1.00 95.12 108 TYR A CA 1
ATOM 850 C C . TYR A 1 108 ? -10.741 7.133 -5.812 1.00 95.12 108 TYR A C 1
ATOM 852 O O . TYR A 1 108 ? -9.518 7.093 -5.732 1.00 95.12 108 TYR A O 1
ATOM 860 N N . ASN A 1 109 ? -11.507 7.470 -4.775 1.00 93.31 109 ASN A N 1
ATOM 861 C CA . ASN A 1 109 ? -10.995 7.871 -3.455 1.00 93.31 109 ASN A CA 1
ATOM 862 C C . ASN A 1 109 ? -11.704 7.169 -2.280 1.00 93.31 109 ASN A C 1
ATOM 864 O O . ASN A 1 109 ? -11.498 7.512 -1.118 1.00 93.31 109 ASN A O 1
ATOM 868 N N . THR A 1 110 ? -12.579 6.204 -2.575 1.00 92.81 110 THR A N 1
ATOM 869 C CA . THR A 1 110 ? -13.327 5.465 -1.555 1.00 92.81 110 THR A CA 1
ATOM 870 C C . THR A 1 110 ? -12.486 4.302 -1.033 1.00 92.81 110 THR A C 1
ATOM 872 O O . THR A 1 110 ? -11.888 3.562 -1.818 1.00 92.81 110 THR A O 1
ATOM 875 N N . MET A 1 111 ? -12.459 4.116 0.289 1.00 91.19 111 MET A N 1
ATOM 876 C CA . MET A 1 111 ? -11.777 2.984 0.918 1.00 91.19 111 MET A CA 1
ATOM 877 C C . MET A 1 111 ? -12.279 1.649 0.348 1.00 91.19 111 MET A C 1
ATOM 879 O O . MET A 1 111 ? -13.463 1.498 0.047 1.00 91.19 111 MET A O 1
ATOM 883 N N . PHE A 1 112 ? -11.366 0.687 0.202 1.00 92.75 112 PHE A N 1
ATOM 884 C CA . PHE A 1 112 ? -11.636 -0.63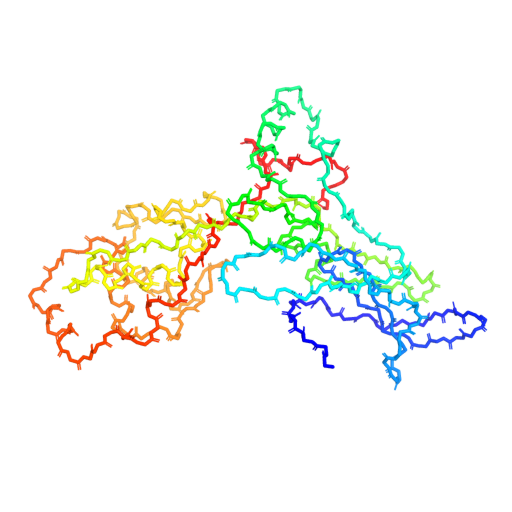3 -0.377 1.00 92.75 112 PHE A CA 1
ATOM 885 C C . PHE A 1 112 ? -12.106 -0.613 -1.837 1.00 92.75 112 PHE A C 1
ATOM 887 O O . PHE A 1 112 ? -12.649 -1.606 -2.314 1.00 92.75 112 PHE A O 1
ATOM 894 N N . THR A 1 113 ? -11.871 0.481 -2.573 1.00 93.44 113 THR A N 1
ATOM 895 C CA . THR A 1 113 ? -12.046 0.450 -4.029 1.00 93.44 113 THR A CA 1
ATOM 896 C C . THR A 1 113 ? -11.077 -0.571 -4.635 1.00 93.44 113 THR A C 1
ATOM 898 O O . THR A 1 113 ? -9.875 -0.472 -4.375 1.00 93.44 113 THR A O 1
ATOM 901 N N . PRO A 1 114 ? -11.558 -1.538 -5.438 1.00 94.06 114 PRO A N 1
ATOM 902 C CA . PRO A 1 114 ? -10.686 -2.488 -6.110 1.00 94.06 114 PRO A CA 1
ATOM 903 C C . PRO A 1 114 ? -9.683 -1.791 -7.045 1.00 94.06 114 PRO A C 1
ATOM 905 O O . PRO A 1 114 ? -9.988 -0.722 -7.590 1.00 94.06 114 PRO A O 1
ATOM 908 N N . PRO A 1 115 ? -8.506 -2.394 -7.290 1.00 93.56 115 PRO A N 1
ATOM 909 C CA . PRO A 1 115 ? -7.552 -1.866 -8.256 1.00 93.56 115 PRO A CA 1
ATOM 910 C C . PRO A 1 115 ? -8.195 -1.680 -9.637 1.00 93.56 115 PRO A C 1
ATOM 912 O O . PRO A 1 115 ? -8.964 -2.518 -10.104 1.00 93.56 115 PRO A O 1
ATOM 915 N N . SER A 1 116 ? -7.869 -0.582 -10.321 1.00 94.38 116 SER A N 1
ATOM 916 C CA . SER A 1 116 ? -8.430 -0.276 -11.641 1.00 94.38 116 SER A CA 1
ATOM 917 C C . SER A 1 116 ? -7.450 0.492 -12.526 1.00 94.38 116 SER A C 1
ATOM 919 O O . SER A 1 116 ? -6.452 1.046 -12.057 1.00 94.38 116 SER A O 1
ATOM 921 N N . LYS A 1 117 ? -7.747 0.544 -13.831 1.00 94.12 117 LYS A N 1
ATOM 922 C CA . LYS A 1 117 ? -6.984 1.360 -14.791 1.00 94.12 117 LYS A CA 1
ATOM 923 C C . LYS A 1 117 ? -7.240 2.860 -14.648 1.00 94.12 117 LYS A C 1
ATOM 925 O O . LYS A 1 117 ? -6.409 3.657 -15.060 1.00 94.12 117 LYS A O 1
ATOM 930 N N . GLU A 1 118 ? -8.381 3.237 -14.075 1.00 93.50 118 GLU A N 1
ATOM 931 C CA . GLU A 1 118 ? -8.741 4.638 -13.818 1.00 93.50 118 GLU A CA 1
ATOM 932 C C . GLU A 1 118 ? -8.120 5.168 -12.512 1.00 93.50 118 GLU A C 1
ATOM 934 O O . GLU A 1 118 ? -8.173 6.364 -12.230 1.00 93.50 118 GLU A O 1
ATOM 939 N N . GLY A 1 119 ? -7.494 4.278 -11.737 1.00 93.81 119 GLY A N 1
ATOM 940 C CA . GLY A 1 119 ? -6.742 4.608 -10.539 1.00 93.81 119 GLY A CA 1
ATOM 941 C C . GLY A 1 119 ? -7.602 4.763 -9.289 1.00 93.81 119 GLY A C 1
ATOM 942 O O . GLY A 1 119 ? -8.708 5.301 -9.331 1.00 93.81 119 GLY A O 1
ATOM 943 N N . GLY A 1 120 ? -7.056 4.327 -8.157 1.00 95.12 120 GLY A N 1
ATOM 944 C CA . GLY A 1 120 ? -7.625 4.543 -6.832 1.00 95.12 120 GLY A CA 1
ATOM 945 C C . GLY A 1 120 ? -6.593 5.090 -5.852 1.00 95.12 120 GLY A C 1
ATOM 946 O O . GLY A 1 120 ? -5.432 4.675 -5.857 1.00 95.12 120 GLY A O 1
ATOM 947 N N . TRP A 1 121 ? -7.020 6.018 -5.000 1.00 95.25 121 TRP A N 1
ATOM 948 C CA . TRP A 1 121 ? -6.244 6.446 -3.846 1.00 95.25 121 TRP A CA 1
ATOM 949 C C . TRP A 1 121 ? -6.261 5.355 -2.779 1.00 95.25 121 TRP A C 1
ATOM 951 O O . TRP A 1 121 ? -7.316 4.987 -2.261 1.00 95.25 121 TRP A O 1
ATOM 961 N N . ILE A 1 122 ? -5.075 4.868 -2.427 1.00 93.62 122 ILE A N 1
ATOM 962 C CA . ILE A 1 122 ? -4.854 4.053 -1.237 1.00 93.62 122 ILE A CA 1
ATOM 963 C C . ILE A 1 122 ? -4.498 5.002 -0.101 1.00 93.62 122 ILE A C 1
ATOM 965 O O . ILE A 1 122 ? -3.507 5.733 -0.175 1.00 93.62 122 ILE A O 1
ATOM 969 N N . PHE A 1 123 ? -5.315 4.986 0.945 1.00 92.94 123 PHE A N 1
ATOM 970 C CA . PHE A 1 123 ? -5.185 5.872 2.090 1.00 92.94 123 PHE A CA 1
ATOM 971 C C . PHE A 1 123 ? -5.533 5.101 3.376 1.00 92.94 123 PHE A C 1
ATOM 973 O O . PHE A 1 123 ? -6.557 4.409 3.374 1.00 92.94 123 PHE A O 1
ATOM 980 N N . PRO A 1 124 ? -4.692 5.127 4.435 1.00 91.00 124 PRO A N 1
ATOM 981 C CA . PRO A 1 124 ? -3.538 6.014 4.675 1.00 91.00 124 PRO A CA 1
ATOM 982 C C . PRO A 1 124 ? -2.262 5.752 3.859 1.00 91.00 124 PRO A C 1
ATOM 984 O O . PRO A 1 124 ? -1.298 6.486 4.019 1.00 91.00 124 PRO A O 1
ATOM 987 N N . GLY A 1 125 ? -2.248 4.735 2.990 1.00 90.12 125 GLY A N 1
ATOM 988 C CA . GLY A 1 125 ? -1.158 4.456 2.049 1.00 90.12 125 GLY A CA 1
ATOM 989 C C . GLY A 1 125 ? -0.753 2.985 2.021 1.00 90.12 125 GLY A C 1
ATOM 990 O O . GLY A 1 125 ? -1.330 2.170 2.736 1.00 90.12 125 GLY A O 1
ATOM 991 N N . PHE A 1 126 ? 0.247 2.632 1.206 1.00 86.50 126 PHE A N 1
ATOM 992 C CA . PHE A 1 126 ? 0.795 1.264 1.197 1.00 86.50 126 PHE A CA 1
ATOM 993 C C . PHE A 1 126 ? 1.616 0.942 2.450 1.00 86.50 126 PHE A C 1
ATOM 995 O O . PHE A 1 126 ? 1.598 -0.200 2.905 1.00 86.50 126 PHE A O 1
ATOM 1002 N N . ASP A 1 127 ? 2.287 1.947 3.018 1.00 80.38 127 ASP A N 1
ATOM 1003 C CA . ASP A 1 127 ? 2.968 1.815 4.313 1.00 80.38 127 ASP A CA 1
ATOM 1004 C C . ASP A 1 127 ? 1.940 1.751 5.470 1.00 80.38 127 ASP A C 1
ATOM 1006 O O . ASP A 1 127 ? 2.169 1.091 6.484 1.00 80.38 127 ASP A O 1
ATOM 1010 N N . GLY A 1 128 ? 0.734 2.280 5.219 1.00 73.94 128 GLY A N 1
ATOM 1011 C CA . GLY A 1 128 ? -0.462 2.138 6.045 1.00 73.94 128 GLY A CA 1
ATOM 1012 C C . GLY A 1 128 ? -0.568 3.170 7.164 1.00 73.94 128 GLY A C 1
ATOM 1013 O O . GLY A 1 128 ? 0.266 4.048 7.291 1.00 73.94 128 GLY A O 1
ATOM 1014 N N . GLY A 1 129 ? -1.629 3.053 7.965 1.00 83.19 129 GLY A N 1
ATOM 1015 C CA . GLY A 1 129 ? -1.812 3.796 9.209 1.00 83.19 129 GLY A CA 1
ATOM 1016 C C . GLY A 1 129 ? -0.921 3.226 10.307 1.00 83.19 129 GLY A C 1
ATOM 1017 O O . GLY A 1 129 ? 0.148 3.750 10.575 1.00 83.19 129 GLY A O 1
ATOM 1018 N N . GLY A 1 130 ? -1.337 2.118 10.932 1.00 89.25 130 GLY A N 1
ATOM 1019 C CA . GLY A 1 130 ? -0.577 1.515 12.031 1.00 89.25 130 GLY A CA 1
ATOM 1020 C C . GLY A 1 130 ? 0.761 0.946 11.565 1.00 89.25 130 GLY A C 1
ATOM 1021 O O . GLY A 1 130 ? 0.785 -0.096 10.901 1.00 89.25 130 GLY A O 1
ATOM 1022 N N . GLU A 1 131 ? 1.855 1.592 11.954 1.00 86.31 131 GLU A N 1
ATOM 1023 C CA . GLU A 1 131 ? 3.210 1.274 11.506 1.00 86.31 131 GLU A CA 1
ATOM 1024 C C . GLU A 1 131 ? 3.740 -0.067 12.035 1.00 86.31 131 GLU A C 1
ATOM 1026 O O . GLU A 1 131 ? 3.178 -0.708 12.928 1.00 86.31 131 GLU A O 1
ATOM 1031 N N . TRP A 1 132 ? 4.840 -0.533 11.445 1.00 82.25 132 TRP A N 1
ATOM 1032 C CA . TRP A 1 132 ? 5.439 -1.848 11.719 1.00 82.25 132 TRP A CA 1
ATOM 1033 C C . TRP A 1 132 ? 5.936 -2.012 13.160 1.00 82.25 132 TRP A C 1
ATOM 1035 O O . TRP A 1 132 ? 5.966 -3.133 13.662 1.00 82.25 132 TRP A O 1
ATOM 1045 N N . GLY A 1 133 ? 6.284 -0.906 13.826 1.00 83.94 133 GLY A N 1
ATOM 1046 C CA . GLY A 1 133 ? 6.715 -0.891 15.228 1.00 83.94 133 GLY A CA 1
ATOM 1047 C C . GLY A 1 133 ? 5.606 -1.215 16.236 1.00 83.94 133 GLY A C 1
ATOM 1048 O O . GLY A 1 133 ? 5.902 -1.426 17.410 1.00 83.94 133 GLY A O 1
ATOM 1049 N N . GLY A 1 134 ? 4.347 -1.280 15.793 1.00 88.19 134 GLY A N 1
ATOM 1050 C CA . GLY A 1 134 ? 3.206 -1.576 16.651 1.00 88.19 134 GLY A CA 1
ATOM 1051 C C . GLY A 1 134 ? 2.755 -0.403 17.500 1.00 88.19 134 GLY A C 1
ATOM 1052 O O . GLY A 1 134 ? 3.006 0.760 17.184 1.00 88.19 134 GLY A O 1
ATOM 1053 N N . ALA A 1 135 ? 2.021 -0.731 18.558 1.00 93.06 135 ALA A N 1
ATOM 1054 C CA . ALA A 1 135 ? 1.541 0.236 19.526 1.00 93.06 135 ALA A CA 1
ATOM 1055 C C . ALA A 1 135 ? 2.111 -0.067 20.913 1.00 93.06 135 ALA A C 1
ATOM 1057 O O . ALA A 1 135 ? 2.399 -1.218 21.255 1.00 93.06 135 ALA A O 1
ATOM 1058 N N . ALA A 1 136 ? 2.247 0.973 21.725 1.00 94.06 136 ALA A N 1
ATOM 1059 C CA . ALA A 1 136 ? 2.554 0.863 23.143 1.00 94.06 136 ALA A CA 1
ATOM 1060 C C . ALA A 1 136 ? 1.292 1.164 23.948 1.00 94.06 136 ALA A C 1
ATOM 1062 O O . ALA A 1 136 ? 0.497 2.016 23.561 1.00 94.06 136 ALA A O 1
ATOM 1063 N N . VAL A 1 137 ? 1.098 0.477 25.070 1.00 95.12 137 VAL A N 1
ATOM 1064 C CA . VAL A 1 137 ? -0.037 0.727 25.962 1.00 95.12 137 VAL A CA 1
ATOM 1065 C C . VAL A 1 137 ? 0.504 0.981 27.350 1.00 95.12 137 VAL A C 1
ATOM 1067 O O . VAL A 1 137 ? 1.249 0.159 27.880 1.00 95.12 137 VAL A O 1
ATOM 1070 N N . ASP A 1 138 ? 0.116 2.107 27.930 1.00 94.88 138 ASP A N 1
ATOM 1071 C CA . ASP A 1 138 ? 0.363 2.388 29.334 1.00 94.88 138 ASP A CA 1
ATOM 1072 C C . ASP A 1 138 ? -0.666 1.616 30.183 1.00 94.88 138 ASP A C 1
ATOM 1074 O O . ASP A 1 138 ? -1.872 1.871 30.081 1.00 94.88 138 ASP A O 1
ATOM 1078 N N . PRO A 1 139 ? -0.237 0.644 31.008 1.00 90.06 139 PRO A N 1
ATOM 1079 C CA . PRO A 1 139 ? -1.149 -0.164 31.801 1.00 90.06 139 PRO A CA 1
ATOM 1080 C C . PRO A 1 139 ? -1.798 0.611 32.952 1.00 90.06 139 PRO A C 1
ATOM 10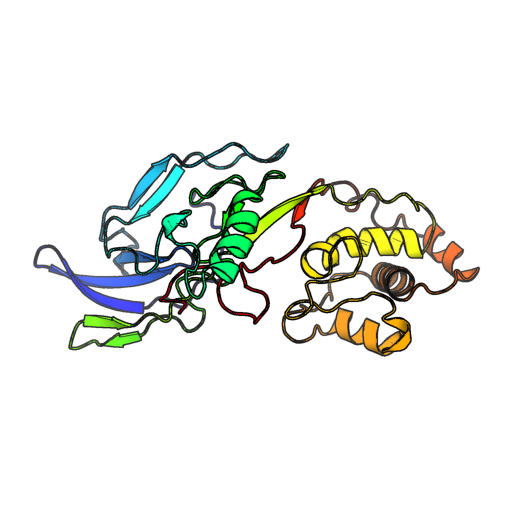82 O O . PRO A 1 139 ? -2.795 0.121 33.479 1.00 90.06 139 PRO A O 1
ATOM 1085 N N . GLU A 1 140 ? -1.290 1.773 33.359 1.00 90.62 140 GLU A N 1
ATOM 1086 C CA . GLU A 1 140 ? -1.890 2.578 34.427 1.00 90.62 140 GLU A CA 1
ATOM 1087 C C . GLU A 1 140 ? -2.985 3.482 33.864 1.00 90.62 140 GLU A C 1
ATOM 1089 O O . GLU A 1 140 ? -4.141 3.395 34.282 1.00 90.62 140 GLU A O 1
ATOM 1094 N N . THR A 1 141 ? -2.645 4.289 32.855 1.00 92.56 141 THR A N 1
ATOM 1095 C CA . THR A 1 141 ? -3.586 5.244 32.244 1.00 92.56 141 THR A CA 1
ATOM 1096 C C . THR A 1 141 ? -4.510 4.614 31.202 1.00 92.56 141 THR A C 1
ATOM 1098 O O . THR A 1 141 ? -5.518 5.216 30.834 1.00 92.56 141 THR A O 1
ATOM 1101 N N . LYS A 1 142 ? -4.192 3.401 30.727 1.00 89.88 142 LYS A N 1
ATOM 1102 C CA . LYS A 1 142 ? -4.885 2.687 29.636 1.00 89.88 142 LYS A CA 1
ATOM 1103 C C . LYS A 1 142 ? -4.838 3.416 28.290 1.00 89.88 142 LYS A C 1
ATOM 1105 O O . LYS A 1 142 ? -5.633 3.116 27.399 1.00 89.88 142 LYS A O 1
ATOM 1110 N N . ILE A 1 143 ? -3.900 4.347 28.122 1.00 93.56 143 ILE A N 1
ATOM 1111 C CA . ILE A 1 143 ? -3.679 5.052 26.860 1.00 93.56 143 ILE A CA 1
ATOM 1112 C C . ILE A 1 143 ? -2.842 4.173 25.931 1.00 93.56 143 ILE A C 1
ATOM 1114 O O . ILE A 1 143 ? -1.811 3.625 26.327 1.00 93.56 143 ILE A O 1
ATOM 1118 N N . MET A 1 144 ? -3.289 4.056 24.681 1.00 94.12 144 MET A N 1
ATOM 1119 C CA . MET A 1 144 ? -2.544 3.414 23.603 1.00 94.12 144 MET A CA 1
ATOM 1120 C C . MET A 1 144 ? -1.885 4.476 22.719 1.00 94.12 144 MET A C 1
ATOM 1122 O O . MET A 1 144 ? -2.557 5.367 22.206 1.00 94.12 144 MET A O 1
ATOM 1126 N N . TYR A 1 145 ? -0.579 4.345 22.511 1.00 94.75 145 TYR A N 1
ATOM 1127 C CA . TYR A 1 145 ? 0.234 5.176 21.632 1.00 94.75 145 TYR A CA 1
ATOM 1128 C C . TYR A 1 145 ? 0.529 4.405 20.350 1.00 94.75 145 TYR A C 1
ATOM 1130 O O . TYR A 1 145 ? 1.083 3.305 20.398 1.00 94.75 145 TYR A O 1
ATOM 1138 N N . ILE A 1 146 ? 0.160 4.980 19.208 1.00 92.62 146 ILE A N 1
ATOM 1139 C CA . ILE A 1 146 ? 0.271 4.342 17.896 1.00 92.62 146 ILE A CA 1
ATOM 1140 C C . ILE A 1 146 ? 1.134 5.233 17.012 1.00 92.62 146 ILE A C 1
ATOM 1142 O O . ILE A 1 146 ? 0.827 6.410 16.835 1.00 92.62 146 ILE A O 1
ATOM 1146 N N . SER A 1 147 ? 2.200 4.668 16.446 1.00 89.88 147 SER A N 1
ATOM 1147 C CA . SER A 1 147 ? 2.905 5.313 15.340 1.00 89.88 147 SER A CA 1
ATOM 1148 C C . SER A 1 147 ? 2.043 5.169 14.088 1.00 89.88 147 SER A C 1
ATOM 1150 O O . SER A 1 147 ? 1.693 4.052 13.694 1.00 89.88 147 SER A O 1
ATOM 1152 N N . ASN A 1 148 ? 1.635 6.307 13.536 1.00 89.00 148 ASN A N 1
ATOM 1153 C CA . ASN A 1 148 ? 0.695 6.388 12.431 1.00 89.00 148 ASN A CA 1
ATOM 1154 C C . ASN A 1 148 ? 1.326 7.130 11.255 1.00 89.00 148 ASN A C 1
ATOM 1156 O O . ASN A 1 148 ? 1.958 8.153 11.483 1.00 89.00 148 ASN A O 1
ATOM 1160 N N . SER A 1 149 ? 1.097 6.661 10.031 1.00 88.94 149 SER A N 1
ATOM 1161 C CA . SER A 1 149 ? 1.492 7.339 8.792 1.00 88.94 149 SER A CA 1
ATOM 1162 C C . SER A 1 149 ? 0.259 7.679 7.954 1.00 88.94 149 SER A C 1
ATOM 1164 O O . SER A 1 149 ? -0.664 6.876 7.820 1.00 88.94 149 SER A O 1
ATOM 1166 N N . GLU A 1 150 ? 0.205 8.900 7.420 1.00 90.12 150 GLU A N 1
ATOM 1167 C CA . GLU A 1 150 ? -0.902 9.392 6.591 1.00 90.12 150 GLU A CA 1
ATOM 1168 C C . GLU A 1 150 ? -0.380 9.945 5.267 1.00 90.12 150 GLU A C 1
ATOM 1170 O O . GLU A 1 150 ? -0.369 11.150 5.011 1.00 90.12 150 GLU A O 1
ATOM 1175 N N . MET A 1 151 ? 0.048 9.040 4.395 1.00 91.56 151 MET A N 1
ATOM 1176 C CA . MET A 1 151 ? 0.610 9.360 3.090 1.00 91.56 151 MET A CA 1
ATOM 1177 C C . MET A 1 151 ? -0.260 8.751 1.992 1.00 91.56 151 MET A C 1
ATOM 1179 O O . MET A 1 151 ? -0.180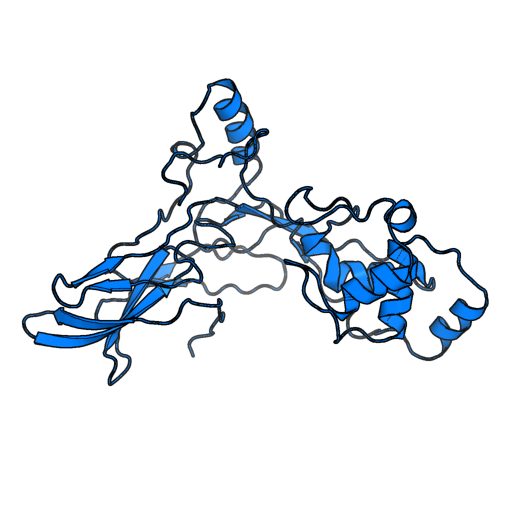 7.546 1.799 1.00 91.56 151 MET A O 1
ATOM 1183 N N . PRO A 1 152 ? -1.045 9.515 1.213 1.00 93.75 152 PRO A N 1
ATOM 1184 C CA . PRO A 1 152 ? -1.799 8.958 0.090 1.00 93.75 152 PRO A CA 1
ATOM 1185 C C . PRO A 1 152 ? -0.899 8.373 -1.006 1.00 93.75 152 PRO A C 1
ATOM 1187 O O . PRO A 1 152 ? 0.148 8.933 -1.344 1.00 93.75 152 PRO A O 1
ATOM 1190 N N . TRP A 1 153 ? -1.330 7.261 -1.609 1.00 93.50 153 TRP A N 1
ATOM 1191 C CA . TRP A 1 153 ? -0.664 6.657 -2.770 1.00 93.50 153 TRP A CA 1
ATOM 1192 C C . TRP A 1 153 ? -1.663 6.458 -3.893 1.00 93.50 153 TRP A C 1
ATOM 1194 O O . TRP A 1 153 ? -2.781 5.998 -3.668 1.00 93.50 153 TRP A O 1
ATOM 1204 N N . ALA A 1 154 ? -1.239 6.751 -5.116 1.00 93.94 154 ALA A N 1
ATOM 1205 C CA . ALA A 1 154 ? -2.012 6.430 -6.302 1.00 93.94 154 ALA A CA 1
ATOM 1206 C C . ALA A 1 154 ? -1.710 4.989 -6.729 1.00 93.94 154 ALA A C 1
ATOM 1208 O O . ALA A 1 154 ? -0.590 4.681 -7.153 1.00 93.94 154 ALA A O 1
ATOM 1209 N N . GLN A 1 155 ? -2.711 4.114 -6.653 1.00 93.88 155 GLN A N 1
ATOM 1210 C CA . GLN A 1 155 ? -2.654 2.783 -7.245 1.00 93.88 155 GLN A CA 1
ATOM 1211 C C . GLN A 1 155 ? -3.345 2.815 -8.605 1.00 93.88 155 GLN A C 1
ATOM 1213 O O . GLN A 1 155 ? -4.561 2.975 -8.690 1.00 93.88 155 GLN A O 1
ATOM 1218 N N . VAL A 1 156 ? -2.569 2.640 -9.674 1.00 93.38 156 VAL A N 1
ATOM 1219 C CA . VAL A 1 156 ? -3.083 2.594 -11.046 1.00 93.38 156 VAL A CA 1
ATOM 1220 C C . VAL A 1 156 ? -2.614 1.309 -11.705 1.00 93.38 156 VAL A C 1
ATOM 1222 O O . VAL A 1 156 ? -1.425 0.983 -11.693 1.00 93.38 156 VAL A O 1
ATOM 1225 N N . MET A 1 157 ? -3.556 0.579 -12.289 1.00 93.19 157 MET A N 1
ATOM 1226 C CA . MET A 1 157 ? -3.278 -0.670 -12.984 1.00 93.19 157 MET A CA 1
ATOM 1227 C C . MET A 1 157 ? -3.034 -0.404 -14.467 1.00 93.19 157 MET A C 1
ATOM 1229 O O . MET A 1 157 ? -3.753 0.362 -15.103 1.00 93.19 157 MET A O 1
ATOM 1233 N N . ILE A 1 158 ? -2.036 -1.068 -15.035 1.00 91.44 158 ILE A N 1
ATOM 1234 C CA . ILE A 1 158 ? -1.741 -1.061 -16.470 1.00 91.44 158 ILE A CA 1
ATOM 1235 C C . ILE A 1 158 ? -1.802 -2.486 -17.005 1.00 91.44 158 ILE A C 1
ATOM 1237 O O . ILE A 1 158 ? -1.637 -3.450 -16.253 1.00 91.44 158 ILE A O 1
ATOM 1241 N N . ASP A 1 159 ? -2.037 -2.625 -18.308 1.00 90.25 159 ASP A N 1
ATOM 1242 C CA . ASP A 1 159 ? -1.827 -3.909 -18.969 1.00 90.25 159 ASP A CA 1
ATOM 1243 C C . ASP A 1 159 ? -0.347 -4.281 -18.873 1.00 90.25 159 ASP A C 1
ATOM 1245 O O . ASP A 1 159 ? 0.531 -3.444 -19.112 1.00 90.25 159 ASP A O 1
ATOM 1249 N N . VAL A 1 160 ? -0.064 -5.539 -18.540 1.00 84.88 160 VAL A N 1
ATOM 1250 C CA . VAL A 1 160 ? 1.308 -6.041 -18.627 1.00 84.88 160 VAL A CA 1
ATOM 1251 C C . VAL A 1 160 ? 1.760 -5.930 -20.091 1.00 84.88 160 VAL A C 1
ATOM 1253 O O . VAL A 1 160 ? 1.051 -6.423 -20.977 1.00 84.88 160 VAL A O 1
ATOM 1256 N N . PRO A 1 161 ? 2.912 -5.291 -20.386 1.00 80.56 161 PRO A N 1
ATOM 1257 C CA . PRO A 1 161 ? 3.398 -5.170 -21.752 1.00 80.56 161 PRO A CA 1
ATOM 1258 C C . PRO A 1 161 ? 3.496 -6.541 -22.417 1.00 80.56 161 PRO A C 1
ATOM 1260 O O . PRO A 1 161 ? 4.128 -7.464 -21.894 1.00 80.56 161 PRO A O 1
ATOM 1263 N N . LYS A 1 162 ? 2.865 -6.681 -23.588 1.00 74.31 162 LYS A N 1
ATOM 1264 C CA . LYS A 1 162 ? 2.926 -7.930 -24.3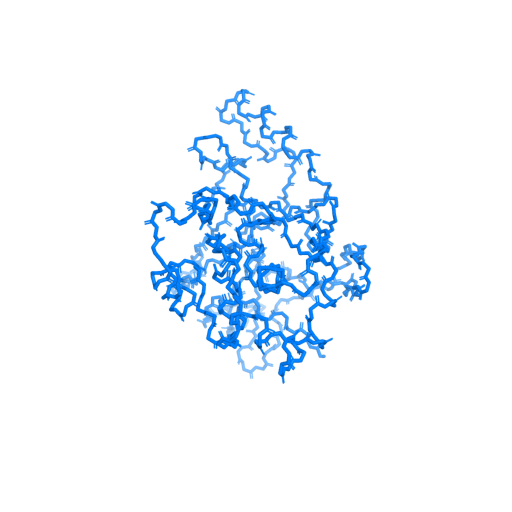49 1.00 74.31 162 LYS A CA 1
ATOM 1265 C C . LYS A 1 162 ? 4.373 -8.219 -24.720 1.00 74.31 162 LYS A C 1
ATOM 1267 O O . LYS A 1 162 ? 5.079 -7.348 -25.229 1.00 74.31 162 LYS A O 1
ATOM 1272 N N . ASN A 1 163 ? 4.803 -9.457 -24.509 1.00 68.50 163 ASN A N 1
ATOM 1273 C CA . ASN A 1 163 ? 6.123 -9.869 -24.947 1.00 68.50 163 ASN A CA 1
ATOM 1274 C C . ASN A 1 163 ? 6.123 -10.107 -26.463 1.00 68.50 163 ASN A C 1
ATOM 1276 O O . ASN A 1 163 ? 5.659 -11.142 -26.937 1.00 68.50 163 ASN A O 1
ATOM 1280 N N . THR A 1 164 ? 6.629 -9.137 -27.223 1.00 63.00 164 THR A N 1
ATOM 1281 C CA . THR A 1 164 ? 6.727 -9.203 -28.690 1.00 63.00 164 THR A CA 1
ATOM 1282 C C . THR A 1 164 ? 7.971 -9.944 -29.183 1.00 63.00 164 THR A C 1
ATOM 1284 O O . THR A 1 164 ? 8.083 -10.202 -30.375 1.00 63.00 164 THR A O 1
ATOM 1287 N N . TYR A 1 165 ? 8.898 -10.299 -28.289 1.00 58.50 165 TYR A N 1
ATOM 1288 C CA . TYR A 1 165 ? 10.182 -10.924 -28.620 1.00 58.50 165 TYR A CA 1
ATOM 1289 C C . TYR A 1 165 ? 10.196 -12.400 -28.225 1.00 58.50 165 TYR A C 1
ATOM 1291 O O . TYR A 1 165 ? 11.075 -12.884 -27.510 1.00 58.50 165 TYR A O 1
ATOM 1299 N N . GLN A 1 166 ? 9.174 -13.130 -28.661 1.00 60.69 166 GLN A N 1
ATOM 1300 C CA . GLN A 1 166 ? 9.175 -14.578 -28.511 1.00 60.69 166 GLN A CA 1
ATOM 1301 C C . GLN A 1 166 ? 10.418 -15.114 -29.243 1.00 60.69 166 GLN A C 1
ATOM 1303 O O . GLN A 1 166 ? 10.690 -14.708 -30.370 1.00 60.69 166 GLN A O 1
ATOM 1308 N N . HIS A 1 167 ? 11.194 -15.977 -28.580 1.00 69.25 167 HIS A N 1
ATOM 1309 C CA . HIS A 1 167 ? 12.413 -16.613 -29.113 1.00 69.25 167 HIS A CA 1
ATOM 1310 C C . HIS A 1 167 ? 13.720 -15.799 -29.099 1.00 69.25 167 HIS A C 1
ATOM 1312 O O . HIS A 1 167 ? 14.675 -16.205 -29.757 1.00 69.25 167 HIS A O 1
ATOM 1318 N N . THR A 1 168 ? 13.830 -14.725 -28.311 1.00 79.81 168 THR A N 1
ATOM 1319 C CA . THR A 1 168 ? 15.142 -14.132 -27.979 1.00 79.81 168 THR A CA 1
ATOM 1320 C C . THR A 1 168 ? 15.458 -14.241 -26.493 1.00 79.81 168 THR A C 1
ATOM 1322 O O . THR A 1 168 ? 14.554 -14.264 -25.655 1.00 79.81 168 THR A O 1
ATOM 1325 N N . LEU A 1 169 ? 16.746 -14.270 -26.127 1.00 82.06 169 LEU A N 1
ATOM 1326 C CA . LEU A 1 169 ? 17.148 -14.292 -24.714 1.00 82.06 169 LEU A CA 1
ATOM 1327 C C . LEU A 1 169 ? 16.676 -13.027 -23.982 1.00 82.06 169 LEU A C 1
ATOM 1329 O O . LEU A 1 169 ? 16.163 -13.115 -22.867 1.00 82.06 169 LEU A O 1
ATOM 1333 N N . GLN A 1 170 ? 16.775 -11.865 -24.633 1.00 84.81 170 GLN A N 1
ATOM 1334 C CA . GLN A 1 170 ? 16.254 -10.612 -24.083 1.00 84.81 170 GLN A CA 1
ATOM 1335 C C . GLN A 1 170 ? 14.723 -10.610 -23.996 1.00 84.81 170 GLN A C 1
ATOM 1337 O O . GLN A 1 170 ? 14.168 -10.081 -23.039 1.00 84.81 170 GLN A O 1
ATOM 1342 N N . GLY A 1 171 ? 14.024 -11.220 -24.951 1.00 83.38 171 GLY A N 1
ATOM 1343 C CA . GLY A 1 171 ? 12.571 -11.332 -24.927 1.00 83.38 171 GLY A CA 1
ATOM 1344 C C . GLY A 1 171 ? 12.062 -12.239 -23.815 1.00 83.38 171 GLY A C 1
ATOM 1345 O O . GLY A 1 171 ? 11.112 -11.890 -23.117 1.00 83.38 171 GLY A O 1
ATOM 1346 N N . MET A 1 172 ? 12.727 -13.369 -23.570 1.00 82.31 172 MET A N 1
ATOM 1347 C CA . MET A 1 172 ? 12.463 -14.188 -22.382 1.00 82.31 172 MET A CA 1
ATOM 1348 C C . MET A 1 172 ? 12.743 -13.390 -21.102 1.00 82.31 172 MET A C 1
ATOM 1350 O O . MET A 1 172 ? 11.920 -13.375 -20.189 1.00 82.31 172 MET A O 1
ATOM 1354 N N . GLY A 1 173 ? 13.847 -12.638 -21.073 1.00 87.81 173 GLY A N 1
ATOM 1355 C CA . GLY A 1 173 ? 14.191 -11.749 -19.966 1.00 87.81 173 GLY A CA 1
ATOM 1356 C C . GLY A 1 173 ? 13.155 -10.663 -19.697 1.00 87.81 173 GLY A C 1
ATOM 1357 O O . GLY A 1 173 ? 12.859 -10.379 -18.540 1.00 87.81 173 GLY A O 1
ATOM 1358 N N . HIS A 1 174 ? 12.554 -10.101 -20.744 1.00 86.81 174 HIS A N 1
ATOM 1359 C CA . HIS A 1 174 ? 11.476 -9.123 -20.635 1.00 86.81 174 HIS A CA 1
ATOM 1360 C C . HIS A 1 174 ? 10.219 -9.732 -19.997 1.00 86.81 174 HIS A C 1
ATOM 1362 O O . HIS A 1 174 ? 9.584 -9.095 -19.162 1.00 86.81 174 HIS A O 1
ATOM 1368 N N . ALA A 1 175 ? 9.884 -10.986 -20.313 1.00 84.62 175 ALA A N 1
ATOM 1369 C CA . ALA A 1 175 ? 8.759 -11.666 -19.672 1.00 84.62 175 ALA A CA 1
ATOM 1370 C C . ALA A 1 175 ? 9.018 -11.924 -18.175 1.00 84.62 175 ALA A C 1
ATOM 1372 O O . ALA A 1 175 ? 8.141 -11.686 -17.343 1.00 84.62 175 ALA A O 1
ATOM 1373 N N . VAL A 1 176 ? 10.242 -12.332 -17.817 1.00 87.19 176 VAL A N 1
ATOM 1374 C CA . VAL A 1 176 ? 10.670 -12.464 -16.412 1.00 87.19 176 VAL A CA 1
ATOM 1375 C C . VAL A 1 176 ? 10.612 -11.103 -15.705 1.00 87.19 176 VAL A C 1
ATOM 1377 O O . VAL A 1 176 ? 10.069 -10.995 -14.606 1.00 87.19 176 VAL A O 1
ATOM 1380 N N . TYR A 1 177 ? 11.098 -10.043 -16.352 1.00 90.62 177 TYR A N 1
ATOM 1381 C CA . TYR A 1 177 ? 11.047 -8.676 -15.836 1.00 90.62 177 TYR A CA 1
ATOM 1382 C C . TYR A 1 177 ? 9.610 -8.218 -15.555 1.00 90.62 177 TYR A C 1
ATOM 1384 O O . TYR A 1 177 ? 9.320 -7.715 -14.467 1.00 90.62 177 TYR A O 1
ATOM 1392 N N . ASN A 1 178 ? 8.698 -8.441 -16.502 1.00 87.19 178 ASN A N 1
ATOM 1393 C CA . ASN A 1 178 ? 7.291 -8.064 -16.375 1.00 87.19 178 ASN A CA 1
ATOM 1394 C C . ASN A 1 178 ? 6.615 -8.742 -15.183 1.00 87.19 178 ASN A C 1
ATOM 1396 O O . ASN A 1 178 ? 5.793 -8.126 -14.509 1.00 87.19 178 ASN A O 1
ATOM 1400 N N . LYS A 1 179 ? 7.002 -9.985 -14.892 1.00 85.00 179 LYS A N 1
ATOM 1401 C CA . LYS A 1 179 ? 6.449 -10.766 -13.786 1.00 85.00 179 LYS A CA 1
ATOM 1402 C C . LYS A 1 179 ? 6.977 -10.343 -12.413 1.00 85.00 179 LYS A C 1
ATOM 1404 O O . LYS A 1 179 ? 6.216 -10.344 -11.452 1.00 85.00 179 LYS A O 1
ATOM 1409 N N . TYR A 1 180 ? 8.267 -10.023 -12.302 1.00 88.69 180 TYR A N 1
ATOM 1410 C CA . TYR A 1 180 ? 8.928 -9.879 -10.995 1.00 88.69 180 TYR A CA 1
ATOM 1411 C C . TYR A 1 180 ? 9.406 -8.465 -10.662 1.00 88.69 180 TYR A C 1
ATOM 1413 O O . TYR A 1 180 ? 9.592 -8.145 -9.491 1.00 88.69 180 TYR A O 1
ATOM 1421 N N . CYS A 1 181 ? 9.642 -7.622 -11.665 1.00 91.06 181 CYS A N 1
ATOM 1422 C CA . CYS A 1 181 ? 10.387 -6.374 -11.496 1.00 91.06 181 CYS A CA 1
ATOM 1423 C C . CYS A 1 181 ? 9.570 -5.133 -11.877 1.00 91.06 181 CYS A C 1
ATOM 1425 O O . CYS A 1 181 ? 9.809 -4.054 -11.328 1.00 91.06 181 CYS A O 1
ATOM 1427 N N . LEU A 1 182 ? 8.616 -5.275 -12.804 1.00 89.94 182 LEU A N 1
ATOM 1428 C CA . LEU A 1 182 ? 7.875 -4.160 -13.397 1.00 89.94 182 LEU A CA 1
ATOM 1429 C C . LEU A 1 182 ? 7.107 -3.333 -12.362 1.00 89.94 182 LEU A C 1
ATOM 1431 O O . LEU A 1 182 ? 7.157 -2.110 -12.434 1.00 89.94 182 LEU A O 1
ATOM 1435 N N . ALA A 1 183 ? 6.476 -3.960 -11.365 1.00 86.88 183 ALA A N 1
ATOM 1436 C CA . ALA A 1 183 ? 5.703 -3.246 -10.342 1.00 86.88 183 ALA A CA 1
ATOM 1437 C C . ALA A 1 183 ? 6.523 -2.192 -9.566 1.00 86.88 183 ALA A C 1
ATOM 1439 O O . ALA A 1 183 ? 5.966 -1.209 -9.084 1.00 86.88 183 ALA A O 1
ATOM 1440 N N . CYS A 1 184 ? 7.844 -2.374 -9.472 1.00 89.19 184 CYS A N 1
ATOM 1441 C CA . CYS A 1 184 ? 8.748 -1.450 -8.785 1.00 89.19 184 CYS A CA 1
ATOM 1442 C C . CYS A 1 184 ? 9.551 -0.580 -9.763 1.00 89.19 184 CYS A C 1
ATOM 1444 O O . CYS A 1 184 ? 9.709 0.619 -9.552 1.00 89.19 184 CYS A O 1
ATOM 1446 N N . HIS A 1 185 ? 10.076 -1.170 -10.839 1.00 91.62 185 HIS A N 1
ATOM 1447 C CA . HIS A 1 185 ? 10.984 -0.485 -11.766 1.00 91.62 185 HIS A CA 1
ATOM 1448 C C . HIS A 1 185 ? 10.285 0.121 -12.998 1.00 91.62 185 HIS A C 1
ATOM 1450 O O . HIS A 1 185 ? 10.928 0.842 -13.766 1.00 91.62 185 HIS A O 1
ATOM 1456 N N . GLY A 1 186 ? 8.981 -0.113 -13.156 1.00 89.12 186 GLY A N 1
ATOM 1457 C CA . GLY A 1 186 ? 8.126 0.439 -14.206 1.00 89.12 186 GLY A CA 1
ATOM 1458 C C . GLY A 1 186 ? 8.347 -0.183 -15.593 1.00 89.12 186 GLY A C 1
ATOM 1459 O O . GLY A 1 186 ? 9.422 -0.691 -15.888 1.00 89.12 186 GLY A O 1
ATOM 1460 N N . PRO A 1 187 ? 7.373 -0.094 -16.513 1.00 86.69 187 PRO A N 1
ATOM 1461 C CA . PRO A 1 187 ? 7.474 -0.714 -17.842 1.00 86.69 187 PRO A CA 1
ATOM 1462 C C . PRO A 1 187 ? 8.649 -0.185 -18.687 1.00 86.69 187 PRO A C 1
ATOM 1464 O O . PRO A 1 187 ? 9.139 -0.874 -19.574 1.00 86.69 187 PRO A O 1
ATOM 1467 N N . GLU A 1 188 ? 9.130 1.027 -18.395 1.00 88.56 188 GLU A N 1
ATOM 1468 C CA . GLU A 1 188 ? 10.246 1.673 -19.098 1.00 88.56 188 GLU A CA 1
ATOM 1469 C C . GLU A 1 188 ? 11.577 1.620 -18.332 1.00 88.56 188 GLU A C 1
ATOM 1471 O O . GLU A 1 188 ? 12.510 2.350 -18.671 1.00 88.56 188 GLU A O 1
ATOM 1476 N N . LEU A 1 189 ? 11.685 0.803 -17.276 1.00 91.56 189 LEU A N 1
ATOM 1477 C CA . LEU A 1 189 ? 12.886 0.690 -16.436 1.00 91.56 189 LEU A CA 1
ATOM 1478 C C . LEU A 1 189 ? 13.256 1.978 -15.672 1.00 91.56 189 LEU A C 1
ATOM 1480 O O . LEU A 1 189 ? 14.357 2.084 -15.128 1.00 91.56 189 LEU A O 1
ATOM 1484 N N . LYS A 1 190 ? 12.388 2.993 -15.647 1.00 90.62 190 LYS A N 1
ATOM 1485 C CA . LYS A 1 190 ? 12.685 4.305 -15.048 1.00 90.62 190 LYS A CA 1
ATOM 1486 C C . LYS A 1 190 ? 12.650 4.297 -13.517 1.00 90.62 190 LYS A C 1
ATOM 1488 O O . LYS A 1 190 ? 13.332 5.123 -12.914 1.00 90.62 190 LYS A O 1
ATOM 1493 N N . GLY A 1 191 ? 11.933 3.356 -12.903 1.00 87.19 191 GLY A N 1
ATOM 1494 C CA . GLY A 1 191 ? 11.617 3.392 -11.475 1.00 87.19 191 GLY A CA 1
ATOM 1495 C C . GLY A 1 191 ? 10.818 4.645 -11.101 1.00 87.19 191 GLY A C 1
ATOM 1496 O O . GLY A 1 191 ? 10.219 5.282 -11.967 1.00 87.19 191 GLY A O 1
ATOM 1497 N N . ASN A 1 192 ? 10.840 5.014 -9.819 1.00 77.44 192 ASN A N 1
ATOM 1498 C CA . ASN A 1 192 ? 10.227 6.249 -9.311 1.00 77.44 192 ASN A CA 1
ATOM 1499 C C . ASN A 1 192 ? 11.254 7.236 -8.714 1.00 77.44 192 ASN A C 1
ATOM 1501 O O . ASN A 1 192 ? 10.883 8.209 -8.065 1.00 77.44 192 ASN A O 1
ATOM 1505 N N . GLY A 1 193 ? 12.551 6.994 -8.938 1.00 68.88 193 GLY A N 1
ATOM 1506 C CA . GLY A 1 193 ? 13.645 7.908 -8.602 1.00 68.88 193 GLY A CA 1
ATOM 1507 C C . GLY A 1 193 ? 14.223 7.718 -7.199 1.00 68.88 193 GLY A C 1
ATOM 1508 O O . GLY A 1 193 ? 15.433 7.532 -7.076 1.00 68.88 193 GLY A O 1
ATOM 1509 N N . SER A 1 194 ? 13.391 7.736 -6.158 1.00 68.38 194 SER A N 1
ATOM 1510 C CA . SER A 1 194 ? 13.839 7.726 -4.755 1.00 68.38 194 SER A CA 1
ATOM 1511 C C . SER A 1 194 ? 13.735 6.351 -4.088 1.00 68.38 194 SER A C 1
ATOM 1513 O O . SER A 1 194 ? 14.715 5.881 -3.512 1.00 68.38 194 SER A O 1
ATOM 1515 N N . SER A 1 195 ? 12.593 5.669 -4.189 1.00 74.81 195 SER A N 1
ATOM 1516 C CA . SER A 1 195 ? 12.388 4.353 -3.554 1.00 74.81 195 SER A CA 1
ATOM 1517 C C . SER A 1 195 ? 12.769 3.186 -4.465 1.00 74.81 195 SER A C 1
ATOM 1519 O O . SER A 1 195 ? 13.283 2.172 -3.993 1.00 74.81 195 SER A O 1
ATOM 1521 N N . PHE A 1 196 ? 12.561 3.341 -5.774 1.00 87.31 196 PHE A N 1
ATOM 1522 C CA . PHE A 1 196 ? 12.871 2.337 -6.787 1.00 87.31 196 PHE A CA 1
ATOM 1523 C C . PHE A 1 196 ? 13.758 2.960 -7.869 1.00 87.31 196 PHE A C 1
ATOM 1525 O O . PHE A 1 196 ? 13.304 3.838 -8.612 1.00 87.31 196 PHE A O 1
ATOM 1532 N N . PRO A 1 197 ? 15.033 2.545 -7.965 1.00 89.62 197 PRO A N 1
ATOM 1533 C CA . PRO A 1 197 ? 15.984 3.183 -8.858 1.00 89.62 197 PRO A CA 1
ATOM 1534 C C . PRO A 1 197 ? 15.701 2.863 -10.326 1.00 89.62 197 PRO A C 1
ATOM 1536 O O . PRO A 1 197 ? 15.179 1.799 -10.676 1.00 89.62 197 PRO A O 1
ATOM 1539 N N . SER A 1 198 ? 16.134 3.779 -11.192 1.00 92.56 198 SER A N 1
ATOM 1540 C CA . SER A 1 198 ? 16.155 3.559 -12.635 1.00 92.56 198 SER A CA 1
ATOM 1541 C C . SER A 1 198 ? 17.163 2.472 -13.010 1.00 92.56 198 SER A C 1
ATOM 1543 O O . SER A 1 198 ? 18.336 2.540 -12.631 1.00 92.56 198 SER A O 1
ATOM 1545 N N . LEU A 1 199 ? 16.710 1.502 -13.803 1.00 93.56 199 LEU A N 1
ATOM 1546 C CA . LEU A 1 199 ? 17.542 0.490 -14.453 1.00 93.56 199 LEU A CA 1
ATOM 1547 C C . LEU A 1 199 ? 17.933 0.903 -15.885 1.00 93.56 199 LEU A C 1
ATOM 1549 O O . LEU A 1 199 ? 18.671 0.187 -16.563 1.00 93.56 199 LEU A O 1
ATOM 1553 N N . VAL A 1 200 ? 17.480 2.072 -16.356 1.00 92.81 200 VAL A N 1
ATOM 1554 C CA . VAL A 1 200 ? 17.875 2.612 -17.662 1.00 92.81 200 VAL A CA 1
ATOM 1555 C C . VAL A 1 200 ? 19.394 2.786 -17.697 1.00 92.81 200 VAL A C 1
ATOM 1557 O O . VAL A 1 200 ? 19.984 3.483 -16.871 1.00 92.81 200 VAL A O 1
ATOM 1560 N N . ASN A 1 201 ? 20.034 2.167 -18.691 1.00 91.19 201 ASN A N 1
ATOM 1561 C CA . ASN A 1 201 ? 21.486 2.198 -18.886 1.00 91.19 201 ASN A CA 1
ATOM 1562 C C . ASN A 1 201 ? 22.294 1.693 -17.672 1.00 91.19 201 ASN A C 1
ATOM 1564 O O . ASN A 1 201 ? 23.427 2.136 -17.468 1.00 91.19 201 ASN A O 1
ATOM 1568 N N . ILE A 1 202 ? 21.749 0.764 -16.879 1.00 93.38 202 ILE A N 1
ATOM 1569 C CA . ILE A 1 202 ? 22.425 0.218 -15.690 1.00 93.38 202 ILE A CA 1
ATOM 1570 C C . ILE A 1 202 ? 23.792 -0.410 -16.000 1.00 93.38 202 ILE A C 1
ATOM 1572 O O . ILE A 1 202 ? 24.702 -0.295 -15.183 1.00 93.38 202 ILE A O 1
ATOM 1576 N N . ALA A 1 203 ? 23.989 -0.934 -17.215 1.00 91.62 203 ALA A N 1
ATOM 1577 C CA . ALA A 1 203 ? 25.276 -1.447 -17.694 1.00 91.62 203 ALA A CA 1
ATOM 1578 C C . ALA A 1 203 ? 26.424 -0.412 -17.667 1.00 91.62 203 ALA A C 1
ATOM 1580 O O . ALA A 1 203 ? 27.590 -0.789 -17.663 1.00 91.62 203 ALA A O 1
ATOM 1581 N N . LYS A 1 204 ? 26.124 0.897 -17.624 1.00 93.44 204 LYS A N 1
ATOM 1582 C CA . LYS A 1 204 ? 27.140 1.956 -17.452 1.00 93.44 204 LYS A CA 1
ATOM 1583 C C . LYS A 1 204 ? 27.600 2.126 -16.001 1.00 93.44 204 LYS A C 1
ATOM 1585 O O . LYS A 1 204 ? 28.624 2.754 -15.763 1.00 93.44 204 LYS A O 1
ATOM 1590 N N . LYS A 1 205 ? 26.809 1.646 -15.039 1.00 91.88 205 LYS A N 1
ATOM 1591 C CA . LYS A 1 205 ? 27.034 1.825 -13.596 1.00 91.88 205 LYS A CA 1
ATOM 1592 C C . LYS A 1 205 ? 27.469 0.534 -12.910 1.00 91.88 205 LYS A C 1
ATOM 1594 O O . LYS A 1 205 ? 28.137 0.598 -11.885 1.00 91.88 205 LYS A O 1
ATOM 1599 N N . MET A 1 206 ? 27.036 -0.614 -13.428 1.00 92.75 206 MET A N 1
ATOM 1600 C CA . MET A 1 206 ? 27.211 -1.920 -12.800 1.00 92.75 206 MET A CA 1
ATOM 1601 C C . MET A 1 206 ? 27.488 -2.991 -13.850 1.00 92.75 206 MET A C 1
ATOM 1603 O O . MET A 1 206 ? 26.949 -2.945 -14.956 1.00 92.75 206 MET A O 1
ATOM 1607 N N . ASN A 1 207 ? 28.307 -3.970 -13.478 1.00 93.44 207 ASN A N 1
ATOM 1608 C CA . ASN A 1 207 ? 28.560 -5.152 -14.295 1.00 93.44 207 ASN A CA 1
ATOM 1609 C C . ASN A 1 207 ? 27.523 -6.262 -14.031 1.00 93.44 207 ASN A C 1
ATOM 1611 O O . ASN A 1 207 ? 26.719 -6.188 -13.099 1.00 93.44 207 ASN A O 1
ATOM 1615 N N . GLU A 1 208 ? 27.558 -7.311 -14.852 1.00 92.94 208 GLU A N 1
ATOM 1616 C CA . GLU A 1 208 ? 26.609 -8.428 -14.781 1.00 92.94 208 GLU A CA 1
ATOM 1617 C C . GLU A 1 208 ? 26.605 -9.137 -13.421 1.00 92.94 208 GLU A C 1
ATOM 1619 O O . GLU A 1 208 ? 25.535 -9.416 -12.885 1.00 92.94 208 GLU A O 1
ATOM 1624 N N . GLN A 1 209 ? 27.778 -9.359 -12.819 1.00 93.69 209 GLN A N 1
ATOM 1625 C CA . GLN A 1 209 ? 27.896 -10.029 -11.518 1.00 93.69 209 GLN A CA 1
ATOM 1626 C C . GLN A 1 209 ? 27.252 -9.214 -10.393 1.00 93.69 209 GLN A C 1
ATOM 1628 O O . GLN A 1 209 ? 26.565 -9.775 -9.542 1.00 93.69 209 GLN A O 1
ATOM 1633 N N . GLN A 1 210 ? 27.427 -7.891 -10.406 1.00 94.31 210 GLN A N 1
ATOM 1634 C CA . GLN A 1 210 ? 26.812 -6.996 -9.425 1.00 94.31 210 GLN A CA 1
ATOM 1635 C C . GLN A 1 210 ? 25.286 -7.006 -9.540 1.00 94.31 210 GLN A C 1
ATOM 1637 O O . GLN A 1 210 ? 24.593 -7.101 -8.527 1.00 94.31 210 GLN A O 1
ATOM 1642 N N . VAL A 1 211 ? 24.748 -6.943 -10.764 1.00 94.25 211 VAL A N 1
ATOM 1643 C CA . VAL A 1 211 ? 23.293 -7.004 -10.974 1.00 94.25 211 VAL A CA 1
ATOM 1644 C C . VAL A 1 211 ? 22.747 -8.374 -10.571 1.00 94.25 211 VAL A C 1
ATOM 1646 O O . VAL A 1 211 ? 21.741 -8.438 -9.865 1.00 94.25 211 VAL A O 1
ATOM 1649 N N . ALA A 1 212 ? 23.432 -9.462 -10.933 1.00 94.19 212 ALA A N 1
ATOM 1650 C CA . ALA A 1 212 ? 23.066 -10.816 -10.525 1.00 94.19 212 ALA A CA 1
ATOM 1651 C C . ALA A 1 212 ? 23.028 -10.961 -8.998 1.00 94.19 212 ALA A C 1
ATOM 1653 O O . ALA A 1 212 ? 22.081 -11.528 -8.456 1.00 94.19 212 ALA A O 1
ATOM 1654 N N . GLN A 1 213 ? 24.013 -10.390 -8.297 1.00 94.19 213 GLN A N 1
ATOM 1655 C CA . GLN A 1 213 ? 24.057 -10.402 -6.840 1.00 94.19 213 GLN A CA 1
ATOM 1656 C C . GLN A 1 213 ? 22.842 -9.694 -6.235 1.00 94.19 213 GLN A C 1
ATOM 1658 O O . GLN A 1 213 ? 22.223 -10.250 -5.335 1.00 94.19 213 GLN A O 1
ATOM 1663 N N . PHE A 1 214 ? 22.447 -8.521 -6.742 1.00 93.69 214 PHE A N 1
ATOM 1664 C CA . PHE A 1 214 ? 21.253 -7.833 -6.234 1.00 93.69 214 PHE A CA 1
ATOM 1665 C C . PHE A 1 214 ? 19.962 -8.613 -6.485 1.00 93.69 214 PHE A C 1
ATOM 1667 O O . PHE A 1 214 ? 19.092 -8.624 -5.619 1.00 93.69 214 PHE A O 1
ATOM 1674 N N . VAL A 1 215 ? 19.841 -9.300 -7.622 1.00 94.50 215 VAL A N 1
ATOM 1675 C CA . VAL A 1 215 ? 18.698 -10.189 -7.884 1.00 94.50 215 VAL A CA 1
ATOM 1676 C C . VAL A 1 215 ? 18.689 -11.370 -6.902 1.00 94.50 215 VAL A C 1
ATOM 1678 O O . VAL A 1 215 ? 17.624 -11.772 -6.436 1.00 94.50 215 VAL A O 1
ATOM 1681 N N . GLU A 1 216 ? 19.855 -11.904 -6.534 1.00 92.81 216 GLU A N 1
ATOM 1682 C CA . GLU A 1 216 ? 19.976 -13.058 -5.635 1.00 92.81 216 GLU A CA 1
ATOM 1683 C C . GLU A 1 216 ? 19.768 -12.709 -4.156 1.00 92.81 216 GLU A C 1
ATOM 1685 O O . GLU A 1 216 ? 19.092 -13.443 -3.434 1.00 92.81 216 GLU A O 1
ATOM 1690 N N . SER A 1 217 ? 20.358 -11.609 -3.686 1.00 92.56 217 SER A N 1
ATOM 1691 C CA . SER A 1 217 ? 20.370 -11.235 -2.268 1.00 92.56 217 SER A CA 1
ATOM 1692 C C . SER A 1 217 ? 19.337 -10.178 -1.897 1.00 92.56 217 SER A C 1
ATOM 1694 O O . SER A 1 217 ? 19.065 -9.999 -0.713 1.00 92.56 217 SER A O 1
ATOM 1696 N N . GLY A 1 218 ? 18.779 -9.466 -2.876 1.00 92.38 218 GLY A N 1
ATOM 1697 C CA . GLY A 1 218 ? 18.044 -8.230 -2.628 1.00 92.38 218 GLY A CA 1
ATOM 1698 C C . GLY A 1 218 ? 18.963 -7.084 -2.185 1.00 92.38 218 GLY A C 1
ATOM 1699 O O . GLY A 1 218 ? 20.171 -7.259 -1.977 1.00 92.38 218 GLY A O 1
ATOM 1700 N N . ARG A 1 219 ? 18.385 -5.885 -2.055 1.00 89.56 219 ARG A N 1
ATOM 1701 C CA . ARG A 1 219 ? 19.041 -4.683 -1.514 1.00 89.56 219 ARG A CA 1
ATOM 1702 C C . ARG A 1 219 ? 18.000 -3.668 -1.045 1.00 89.56 219 ARG A C 1
ATOM 1704 O O . ARG A 1 219 ? 17.158 -3.248 -1.835 1.00 89.56 219 ARG A O 1
ATOM 1711 N N . ASN A 1 220 ? 18.128 -3.179 0.190 1.00 86.50 220 ASN A N 1
ATOM 1712 C CA . ASN A 1 220 ? 17.171 -2.242 0.795 1.00 86.50 220 ASN A CA 1
ATOM 1713 C C . ASN A 1 220 ? 15.736 -2.805 0.706 1.00 86.50 220 ASN A C 1
ATOM 1715 O O . ASN A 1 220 ? 15.481 -3.893 1.208 1.00 86.50 220 ASN A O 1
ATOM 1719 N N . MET A 1 221 ? 14.829 -2.098 0.025 1.00 83.19 221 MET A N 1
ATOM 1720 C CA . MET A 1 221 ? 13.442 -2.520 -0.204 1.00 83.19 221 MET A CA 1
ATOM 1721 C C . MET A 1 221 ? 13.289 -3.581 -1.307 1.00 83.19 221 MET A C 1
ATOM 1723 O O . MET A 1 221 ? 12.211 -4.150 -1.455 1.00 83.19 221 MET A O 1
ATOM 1727 N N . MET A 1 222 ? 14.325 -3.839 -2.114 1.00 90.94 222 MET A N 1
ATOM 1728 C CA . MET A 1 222 ? 14.272 -4.851 -3.172 1.00 90.94 222 MET A CA 1
ATOM 1729 C C . MET A 1 222 ? 14.448 -6.251 -2.560 1.00 90.94 222 MET A C 1
ATOM 1731 O O . MET A 1 222 ? 15.511 -6.514 -1.987 1.00 90.94 222 MET A O 1
ATOM 1735 N N . PRO A 1 223 ? 13.460 -7.158 -2.693 1.00 90.81 223 PRO A N 1
ATOM 1736 C CA . PRO A 1 223 ? 13.552 -8.509 -2.148 1.00 90.81 223 PRO A CA 1
ATOM 1737 C C . PRO A 1 223 ? 14.552 -9.373 -2.928 1.00 90.81 223 PRO A C 1
ATOM 1739 O O . PRO A 1 223 ? 14.942 -9.052 -4.050 1.00 90.81 223 PRO A O 1
ATOM 1742 N N . SER A 1 224 ? 14.943 -10.504 -2.340 1.00 93.50 224 SER A N 1
ATOM 1743 C CA . SER A 1 224 ? 15.704 -11.546 -3.037 1.00 93.50 224 SER A CA 1
ATOM 1744 C C . SER A 1 224 ? 14.802 -12.377 -3.950 1.00 93.50 224 SER A C 1
ATOM 1746 O O . SER A 1 224 ? 13.717 -12.780 -3.528 1.00 93.50 224 SER A O 1
ATOM 1748 N N . PHE A 1 225 ? 15.283 -12.745 -5.136 1.00 92.69 225 PHE A N 1
ATOM 1749 C CA . PHE A 1 225 ? 14.543 -13.545 -6.117 1.00 92.69 225 PHE A CA 1
ATOM 1750 C C . PHE A 1 225 ? 15.133 -14.953 -6.296 1.00 92.69 225 PHE A C 1
ATOM 1752 O O . PHE A 1 225 ? 15.401 -15.417 -7.408 1.00 92.69 225 PHE A O 1
ATOM 1759 N N . LYS A 1 226 ? 15.337 -15.663 -5.182 1.00 89.38 226 LYS A N 1
ATOM 1760 C CA . LYS A 1 226 ? 15.903 -17.026 -5.165 1.00 89.38 226 LYS A CA 1
ATOM 1761 C C . LYS A 1 226 ? 15.054 -18.045 -5.931 1.00 89.38 226 LYS A C 1
ATOM 1763 O O . LYS A 1 226 ? 15.593 -19.007 -6.462 1.00 89.38 226 LYS A O 1
ATOM 1768 N N . GLN A 1 227 ? 13.749 -17.802 -6.024 1.00 86.56 227 GLN A N 1
ATOM 1769 C CA . GLN A 1 227 ? 12.773 -18.635 -6.723 1.00 86.56 227 GLN A CA 1
ATOM 1770 C C . GLN A 1 227 ? 12.886 -18.598 -8.256 1.00 86.56 227 GLN A C 1
ATOM 1772 O O . GLN A 1 227 ? 12.298 -19.446 -8.920 1.00 86.56 227 GLN A O 1
ATOM 1777 N N . ILE A 1 228 ? 13.590 -17.617 -8.832 1.00 87.69 228 ILE A N 1
ATOM 1778 C CA . ILE A 1 228 ? 13.778 -17.528 -10.286 1.00 87.69 228 ILE A CA 1
ATOM 1779 C C . ILE A 1 228 ? 14.859 -18.533 -10.710 1.00 87.69 228 ILE A C 1
ATOM 1781 O O . ILE A 1 228 ? 15.927 -18.600 -10.094 1.00 87.69 228 ILE A O 1
ATOM 1785 N N . THR A 1 229 ? 14.595 -19.304 -11.769 1.00 88.00 229 THR A N 1
ATOM 1786 C CA . THR A 1 229 ? 15.537 -20.313 -12.275 1.00 88.00 229 THR A CA 1
ATOM 1787 C C . THR A 1 229 ? 16.831 -19.671 -12.788 1.00 88.00 229 THR A C 1
ATOM 1789 O O . THR A 1 229 ? 16.866 -18.492 -13.143 1.00 88.00 229 THR A O 1
ATOM 1792 N N . ALA A 1 230 ? 17.920 -20.441 -12.863 1.00 87.62 230 ALA A N 1
ATOM 1793 C CA . ALA A 1 230 ? 19.194 -19.929 -13.376 1.00 87.62 230 ALA A CA 1
ATOM 1794 C C . ALA A 1 230 ? 19.085 -19.423 -14.830 1.00 87.62 230 ALA A C 1
ATOM 1796 O O . ALA A 1 230 ? 19.656 -18.385 -15.169 1.00 87.62 230 ALA A O 1
ATOM 1797 N N . ASN A 1 231 ? 18.305 -20.115 -15.670 1.00 84.75 231 ASN A N 1
ATOM 1798 C CA . ASN A 1 231 ? 18.069 -19.719 -17.059 1.00 84.75 231 ASN A CA 1
ATOM 1799 C C . ASN A 1 231 ? 17.261 -18.416 -17.147 1.00 84.75 231 ASN A C 1
ATOM 1801 O O . ASN A 1 231 ? 17.629 -17.522 -17.909 1.00 84.75 231 ASN A O 1
ATOM 1805 N N . ASP A 1 232 ? 16.223 -18.269 -16.321 1.00 86.62 232 ASP A N 1
ATOM 1806 C CA . ASP A 1 232 ? 15.415 -17.047 -16.260 1.00 86.62 232 ASP A CA 1
ATOM 1807 C C . ASP A 1 232 ? 16.213 -15.857 -15.727 1.00 86.62 232 ASP A C 1
ATOM 1809 O O . ASP A 1 232 ? 16.092 -14.752 -16.251 1.00 86.62 232 ASP A O 1
ATOM 1813 N N . LYS A 1 233 ? 17.081 -16.069 -14.727 1.00 90.12 233 LYS A N 1
ATOM 1814 C CA . LYS A 1 233 ? 18.008 -15.035 -14.239 1.00 90.12 233 LYS A CA 1
ATOM 1815 C C . LYS A 1 233 ? 18.962 -14.596 -15.344 1.00 90.12 233 LYS A C 1
ATOM 1817 O O . LYS A 1 233 ? 19.133 -13.399 -15.551 1.00 90.12 233 LYS A O 1
ATOM 1822 N N . LYS A 1 234 ? 19.537 -15.538 -16.098 1.00 90.06 234 LYS A N 1
ATOM 1823 C CA . LYS A 1 234 ? 20.397 -15.219 -17.247 1.00 90.06 234 LYS A CA 1
ATOM 1824 C C . LYS A 1 234 ? 19.642 -14.399 -18.300 1.00 90.06 234 LYS A C 1
ATOM 1826 O O . LYS A 1 234 ? 20.164 -13.397 -18.784 1.00 90.06 234 LYS A O 1
ATOM 1831 N N . ALA A 1 235 ? 18.411 -14.791 -18.627 1.00 89.44 235 ALA A N 1
ATOM 1832 C CA . ALA A 1 235 ? 17.564 -14.062 -19.565 1.00 89.44 235 ALA A CA 1
ATOM 1833 C C . ALA A 1 235 ? 17.242 -12.644 -19.059 1.00 89.44 235 ALA A C 1
ATOM 1835 O O . ALA A 1 235 ? 17.401 -11.668 -19.794 1.00 89.44 235 ALA A O 1
ATOM 1836 N N . LEU A 1 236 ? 16.864 -12.514 -17.785 1.00 91.69 236 LEU A N 1
ATOM 1837 C CA . LEU A 1 236 ? 16.589 -11.239 -17.123 1.00 91.69 236 LEU A CA 1
ATOM 1838 C C . LEU A 1 236 ? 17.799 -10.299 -17.180 1.00 91.69 236 LEU A C 1
ATOM 1840 O O . LEU A 1 236 ? 17.649 -9.130 -17.536 1.00 91.69 236 LEU A O 1
ATOM 1844 N N . LEU A 1 237 ? 18.997 -10.803 -16.872 1.00 93.44 237 LEU A N 1
ATOM 1845 C CA . LEU A 1 237 ? 20.235 -10.027 -16.957 1.00 93.44 237 LEU A CA 1
ATOM 1846 C C . LEU A 1 237 ? 20.506 -9.571 -18.392 1.00 93.44 237 LEU A C 1
ATOM 1848 O O . LEU A 1 237 ? 20.818 -8.399 -18.598 1.00 93.44 237 LEU A O 1
ATOM 1852 N N . ALA A 1 238 ? 20.316 -10.449 -19.382 1.00 92.00 238 ALA A N 1
ATOM 1853 C CA . ALA A 1 238 ? 20.474 -10.096 -20.790 1.00 92.00 238 ALA A CA 1
ATOM 1854 C C . ALA A 1 238 ? 19.540 -8.950 -21.210 1.00 92.00 238 ALA A C 1
ATOM 1856 O O . ALA A 1 238 ? 19.981 -8.031 -21.902 1.00 92.00 238 ALA A O 1
ATOM 1857 N N . PHE A 1 239 ? 18.285 -8.965 -20.753 1.00 91.62 239 PHE A N 1
ATOM 1858 C CA . PHE A 1 239 ? 17.320 -7.893 -20.998 1.00 91.62 239 PHE A CA 1
ATOM 1859 C C . PHE A 1 239 ? 17.713 -6.579 -20.305 1.00 91.62 239 PHE A C 1
ATOM 1861 O O . PHE A 1 239 ? 17.859 -5.547 -20.960 1.00 91.62 239 PHE A O 1
ATOM 1868 N N . VAL A 1 240 ? 17.933 -6.612 -18.987 1.00 93.81 240 VAL A N 1
ATOM 1869 C CA . VAL A 1 240 ? 18.189 -5.413 -18.168 1.00 93.81 240 VAL A CA 1
ATOM 1870 C C . VAL A 1 240 ? 19.504 -4.725 -18.554 1.00 93.81 240 VAL A C 1
ATOM 1872 O O . VAL A 1 240 ? 19.576 -3.496 -18.595 1.00 93.81 240 VAL A O 1
ATOM 1875 N N . LEU A 1 241 ? 20.542 -5.501 -18.874 1.00 93.50 241 LEU A N 1
ATOM 1876 C CA . LEU A 1 241 ? 21.854 -4.985 -19.276 1.00 93.50 241 LEU A CA 1
ATOM 1877 C C . LEU A 1 241 ? 21.979 -4.751 -20.787 1.00 93.50 241 LEU A C 1
ATOM 1879 O O . LEU A 1 241 ? 23.002 -4.224 -21.221 1.00 93.50 241 LEU A O 1
ATOM 1883 N N . LYS A 1 242 ? 20.958 -5.109 -21.579 1.00 90.69 242 LYS A N 1
ATOM 1884 C CA . LYS A 1 242 ? 20.976 -5.064 -23.051 1.00 90.69 242 LYS A CA 1
ATOM 1885 C C . LYS A 1 242 ? 22.192 -5.794 -23.639 1.00 90.69 242 LYS A C 1
ATOM 1887 O O . LYS A 1 242 ? 22.886 -5.264 -24.508 1.00 90.69 242 LYS A O 1
ATOM 1892 N N . LEU A 1 243 ? 22.479 -6.995 -23.132 1.00 87.19 243 LEU A N 1
ATOM 1893 C CA . LEU A 1 243 ? 23.625 -7.789 -23.584 1.00 87.19 243 LEU A CA 1
ATOM 1894 C C . LEU A 1 243 ? 23.411 -8.265 -25.031 1.00 87.19 243 LEU A C 1
ATOM 1896 O O . LEU A 1 243 ? 22.299 -8.673 -25.368 1.00 87.19 243 LEU A O 1
ATOM 1900 N N . PRO A 1 244 ? 24.447 -8.254 -25.887 1.00 81.94 244 PRO A N 1
ATOM 1901 C CA . PRO A 1 244 ? 24.327 -8.752 -27.253 1.00 81.94 244 PRO A CA 1
ATOM 1902 C C . PRO A 1 244 ? 23.998 -10.249 -27.259 1.00 81.94 244 PRO A C 1
ATOM 1904 O O . PRO A 1 244 ? 24.528 -11.005 -26.443 1.00 81.94 244 PRO A O 1
ATOM 1907 N N . GLU A 1 245 ? 23.153 -10.679 -28.195 1.00 74.75 245 GLU A N 1
ATOM 1908 C CA . GLU A 1 245 ? 22.818 -12.095 -28.361 1.00 74.75 245 GLU A CA 1
ATOM 1909 C C . GLU A 1 245 ? 24.036 -12.888 -28.843 1.00 74.75 245 GLU A C 1
ATOM 1911 O O . GLU A 1 245 ? 24.677 -12.526 -29.833 1.00 74.75 245 GLU A O 1
ATOM 1916 N N . LYS A 1 246 ? 24.367 -13.984 -28.152 1.00 73.00 246 LYS A N 1
ATOM 1917 C CA . LYS A 1 246 ? 25.425 -14.910 -28.571 1.00 73.00 246 LYS A CA 1
ATOM 1918 C C . LYS A 1 246 ? 24.804 -16.178 -29.149 1.00 73.00 246 LYS A C 1
ATOM 1920 O O . LYS A 1 246 ? 23.770 -16.646 -28.685 1.00 73.00 246 LYS A O 1
ATOM 1925 N N . ALA A 1 247 ? 25.482 -16.811 -30.107 1.00 57.16 247 ALA A N 1
ATOM 1926 C CA . ALA A 1 247 ? 25.016 -18.055 -30.737 1.00 57.16 247 ALA A CA 1
ATOM 1927 C C . ALA A 1 247 ? 24.738 -19.197 -29.730 1.00 57.16 247 ALA A C 1
ATOM 1929 O O . ALA A 1 247 ? 23.858 -20.025 -29.948 1.00 57.16 247 ALA A O 1
ATOM 1930 N N . SER A 1 248 ? 25.436 -19.217 -28.588 1.00 59.91 248 SER A N 1
ATOM 1931 C CA . SER A 1 248 ? 25.197 -20.161 -27.487 1.00 59.91 248 SER A CA 1
ATOM 1932 C C . SER A 1 248 ? 23.858 -19.952 -26.769 1.00 59.91 248 SER A C 1
ATOM 1934 O O . SER A 1 248 ? 23.352 -20.885 -26.145 1.00 59.91 248 SER A O 1
ATOM 1936 N N . ASP A 1 249 ? 23.266 -18.760 -26.850 1.00 60.91 249 ASP A N 1
ATOM 1937 C CA . ASP A 1 249 ? 21.999 -18.432 -26.191 1.00 60.91 249 ASP A CA 1
ATOM 1938 C C . ASP A 1 249 ? 20.801 -19.075 -26.904 1.00 60.91 249 ASP A C 1
ATOM 1940 O O . ASP A 1 249 ? 19.821 -19.423 -26.251 1.00 60.91 249 ASP A O 1
ATOM 1944 N N . VAL A 1 250 ? 20.932 -19.374 -28.202 1.00 55.97 250 VAL A N 1
ATOM 1945 C CA . VAL A 1 250 ? 19.936 -20.109 -29.004 1.00 55.97 250 VAL A CA 1
ATOM 1946 C C . VAL A 1 250 ? 19.750 -21.547 -28.499 1.00 55.97 250 VAL A C 1
ATOM 1948 O O . VAL A 1 250 ? 18.644 -22.083 -28.516 1.00 55.97 250 VAL A O 1
ATOM 1951 N N . SER A 1 251 ? 20.808 -22.168 -27.965 1.00 52.94 251 SER A N 1
ATOM 1952 C CA . SER A 1 251 ? 20.731 -23.530 -27.415 1.00 52.94 251 SER A CA 1
ATOM 1953 C C . SER A 1 251 ? 19.934 -23.614 -26.102 1.00 52.94 251 SER A C 1
ATOM 1955 O O . SER A 1 251 ? 19.300 -24.636 -25.839 1.00 52.94 251 SER A O 1
ATOM 1957 N N . VAL A 1 252 ? 19.887 -22.524 -25.322 1.00 53.78 252 VAL A N 1
ATOM 1958 C CA . VAL A 1 252 ? 19.097 -22.417 -24.079 1.00 53.78 252 VAL A CA 1
ATOM 1959 C C . VAL A 1 252 ? 17.599 -22.328 -24.391 1.00 53.78 252 VAL A C 1
ATOM 1961 O O . VAL A 1 252 ? 16.791 -22.901 -23.670 1.00 53.78 252 VAL A O 1
ATOM 1964 N N . ILE A 1 253 ? 17.238 -21.695 -25.512 1.00 55.03 253 ILE A N 1
ATOM 1965 C CA . ILE A 1 253 ? 15.855 -21.574 -26.012 1.00 55.03 253 ILE A CA 1
ATOM 1966 C C . ILE A 1 253 ? 15.285 -22.947 -26.419 1.00 55.03 253 ILE A C 1
ATOM 1968 O O . ILE A 1 253 ? 14.076 -23.156 -26.392 1.00 55.03 253 ILE A O 1
ATOM 1972 N N . SER A 1 254 ? 16.157 -23.895 -26.783 1.00 48.44 254 SER A N 1
ATOM 1973 C CA . SER A 1 254 ? 15.771 -25.171 -27.399 1.00 48.44 254 SER A CA 1
ATOM 1974 C C . SER A 1 254 ? 15.541 -26.347 -26.441 1.00 48.44 254 SER A C 1
ATOM 1976 O O . SER A 1 254 ? 15.062 -27.384 -26.898 1.00 48.44 254 SER A O 1
ATOM 1978 N N . LYS A 1 255 ? 15.885 -26.240 -25.145 1.00 46.31 255 LYS A N 1
ATOM 1979 C CA . LYS A 1 255 ? 15.888 -27.416 -24.247 1.00 46.31 255 LYS A CA 1
ATOM 1980 C C . LYS A 1 255 ? 14.803 -27.493 -23.183 1.00 46.31 255 LYS A C 1
ATOM 1982 O O . LYS A 1 255 ? 14.538 -28.600 -22.742 1.00 46.31 255 LYS A O 1
ATOM 1987 N N . GLU A 1 256 ? 14.110 -26.415 -22.858 1.00 44.19 256 GLU A N 1
ATOM 1988 C CA . GLU A 1 256 ? 12.833 -26.464 -22.137 1.00 44.19 256 GLU A CA 1
ATOM 1989 C C . GLU A 1 256 ? 12.031 -25.230 -22.553 1.00 44.19 256 GLU A C 1
ATOM 1991 O O . GLU A 1 256 ? 12.627 -24.160 -22.713 1.00 44.19 256 GLU A O 1
ATOM 1996 N N . PRO A 1 257 ? 10.704 -25.324 -22.752 1.00 39.75 257 PRO A N 1
ATOM 1997 C CA . PRO A 1 257 ? 9.904 -24.134 -22.962 1.00 39.75 257 PRO A CA 1
ATOM 1998 C C . PRO A 1 257 ? 9.986 -23.333 -21.669 1.00 39.75 257 PRO A C 1
ATOM 2000 O O . PRO A 1 257 ? 9.376 -23.714 -20.672 1.00 39.75 257 PRO A O 1
ATOM 2003 N N . VAL A 1 258 ? 10.779 -22.262 -21.680 1.00 47.75 258 VAL A N 1
ATOM 2004 C CA . VAL A 1 258 ? 10.909 -21.300 -20.587 1.00 47.75 258 VAL A CA 1
ATOM 2005 C C . VAL A 1 258 ? 9.497 -20.883 -20.176 1.00 47.75 258 VAL A C 1
ATOM 2007 O O . VAL A 1 258 ? 8.824 -20.137 -20.875 1.00 47.75 258 VAL A O 1
ATOM 2010 N N . SER A 1 259 ? 9.013 -21.528 -19.115 1.00 47.06 259 SER A N 1
ATOM 2011 C CA . SER A 1 259 ? 7.627 -21.633 -18.649 1.00 47.06 259 SER A CA 1
ATOM 2012 C C . SER A 1 259 ? 6.521 -21.231 -19.644 1.00 47.06 259 SER A C 1
ATOM 2014 O O . SER A 1 259 ? 5.877 -20.189 -19.509 1.00 47.06 259 SER A O 1
ATOM 2016 N N . ALA A 1 260 ? 6.175 -22.138 -20.563 1.00 42.00 260 ALA A N 1
ATOM 2017 C CA . ALA A 1 260 ? 4.892 -22.064 -21.278 1.00 42.00 260 ALA A CA 1
ATOM 2018 C C . ALA A 1 260 ? 3.672 -22.005 -20.325 1.00 42.00 260 ALA A C 1
ATOM 2020 O O . ALA A 1 260 ? 2.581 -21.649 -20.755 1.00 42.00 260 ALA A O 1
ATOM 2021 N N . SER A 1 261 ? 3.846 -22.314 -19.033 1.00 44.66 261 SER A N 1
ATOM 2022 C CA . SER A 1 261 ? 2.765 -22.372 -18.048 1.00 44.66 261 SER A CA 1
ATOM 2023 C C . SER A 1 261 ? 2.638 -21.167 -17.108 1.00 44.66 261 SER A C 1
ATOM 2025 O O . SER A 1 261 ? 1.768 -21.209 -16.248 1.00 44.66 261 SER A O 1
ATOM 2027 N N . THR A 1 262 ? 3.486 -20.125 -17.175 1.00 44.50 262 THR A N 1
ATOM 2028 C CA . THR A 1 262 ? 3.336 -18.984 -16.232 1.00 44.50 262 THR A CA 1
ATOM 2029 C C . THR A 1 262 ? 3.555 -17.581 -16.800 1.00 44.50 262 THR A C 1
ATOM 2031 O O . THR A 1 262 ? 3.461 -16.615 -16.042 1.00 44.50 262 THR A O 1
ATOM 2034 N N . LEU A 1 263 ? 3.851 -17.434 -18.096 1.00 48.47 263 LEU A N 1
ATOM 2035 C CA . LEU A 1 263 ? 4.225 -16.135 -18.683 1.00 48.47 263 LEU A CA 1
ATOM 2036 C C . LEU A 1 263 ? 3.079 -15.397 -19.397 1.00 48.47 263 LEU A C 1
ATOM 2038 O O . LEU A 1 263 ? 3.270 -14.246 -19.777 1.00 48.47 263 LEU A O 1
ATOM 2042 N N . ASN A 1 264 ? 1.895 -16.006 -19.538 1.00 51.00 264 ASN A N 1
ATOM 2043 C CA . ASN A 1 264 ? 0.761 -15.416 -20.270 1.00 51.00 264 ASN A CA 1
ATOM 2044 C C . ASN A 1 264 ? -0.459 -15.035 -19.407 1.00 51.00 264 ASN A C 1
ATOM 2046 O O . ASN A 1 264 ? -1.413 -14.478 -19.945 1.00 51.00 264 ASN A O 1
ATOM 2050 N N . ASP A 1 265 ? -0.436 -15.275 -18.091 1.00 64.31 265 ASP A N 1
ATOM 2051 C CA . ASP A 1 265 ? -1.682 -15.290 -17.301 1.00 64.31 265 ASP A CA 1
ATOM 2052 C C . ASP A 1 265 ? -1.878 -14.110 -16.341 1.00 64.31 265 ASP A C 1
ATOM 2054 O O . ASP A 1 265 ? -2.908 -14.039 -15.674 1.00 64.31 265 ASP A O 1
ATOM 2058 N N . ILE A 1 266 ? -0.940 -13.157 -16.269 1.00 72.81 266 ILE A N 1
ATOM 2059 C CA . ILE A 1 266 ? -1.122 -11.931 -15.474 1.00 72.81 266 ILE A CA 1
ATOM 2060 C C . ILE A 1 266 ? -1.486 -10.780 -16.425 1.00 72.81 266 ILE A C 1
ATOM 2062 O O . ILE A 1 266 ? -0.600 -10.229 -17.077 1.00 72.81 266 ILE A O 1
ATOM 2066 N N . PRO A 1 267 ? -2.775 -10.408 -16.545 1.00 83.62 267 PRO A N 1
ATOM 2067 C CA . PRO A 1 267 ? -3.210 -9.383 -17.494 1.00 83.62 267 PRO A CA 1
ATOM 2068 C C . PRO A 1 267 ? -2.859 -7.959 -17.049 1.00 83.62 267 PRO A C 1
ATOM 2070 O O . PRO A 1 267 ? -2.715 -7.078 -17.896 1.00 83.62 267 PRO A O 1
ATOM 2073 N N . TYR A 1 268 ? -2.716 -7.731 -15.740 1.00 88.19 268 TYR A N 1
ATOM 2074 C CA . TYR A 1 268 ? -2.551 -6.400 -15.163 1.00 88.19 268 TYR A CA 1
ATOM 2075 C C . TYR A 1 268 ? -1.457 -6.364 -14.101 1.00 88.19 268 TYR A C 1
ATOM 2077 O O . TYR A 1 268 ? -1.230 -7.333 -13.382 1.00 88.19 268 TYR A O 1
ATOM 2085 N N . THR A 1 269 ? -0.821 -5.209 -13.966 1.00 87.75 269 THR A N 1
ATOM 2086 C CA . THR A 1 269 ? 0.162 -4.911 -12.920 1.00 87.75 269 THR A CA 1
ATOM 2087 C C . THR A 1 269 ? -0.002 -3.467 -12.465 1.00 87.75 269 THR A C 1
ATOM 2089 O O . THR A 1 269 ? -0.476 -2.626 -13.229 1.00 87.75 269 THR A O 1
ATOM 2092 N N . MET A 1 270 ? 0.405 -3.159 -11.233 1.00 88.56 270 MET A N 1
ATOM 2093 C CA . MET A 1 270 ? 0.511 -1.769 -10.790 1.00 88.56 270 MET A CA 1
ATOM 2094 C C . MET A 1 270 ? 1.580 -1.05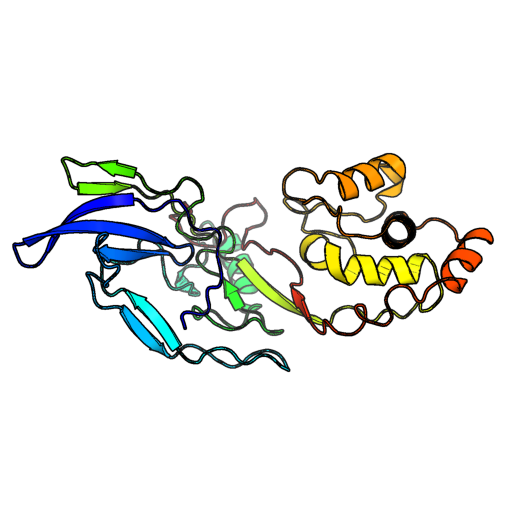0 -11.617 1.00 88.56 270 MET A C 1
ATOM 2096 O O . MET A 1 270 ? 2.638 -1.619 -11.905 1.00 88.56 270 MET A O 1
ATOM 2100 N N . ASN A 1 271 ? 1.313 0.201 -11.986 1.00 85.88 271 ASN A N 1
ATOM 2101 C CA . ASN A 1 271 ? 2.250 1.053 -12.723 1.00 85.88 271 ASN A CA 1
ATOM 2102 C C . ASN A 1 271 ? 3.376 1.623 -11.844 1.00 85.88 271 ASN A C 1
ATOM 2104 O O . ASN A 1 271 ? 4.197 2.400 -12.328 1.00 85.88 271 ASN A O 1
ATOM 2108 N N . GLY A 1 272 ? 3.390 1.272 -10.561 1.00 84.00 272 GLY A N 1
ATOM 2109 C CA . GLY A 1 272 ? 4.354 1.752 -9.598 1.00 84.00 272 GLY A CA 1
ATOM 2110 C C . GLY A 1 272 ? 3.751 1.940 -8.216 1.00 84.00 272 GLY A C 1
ATOM 2111 O O . GLY A 1 272 ? 2.546 1.843 -7.987 1.00 84.00 272 GLY A O 1
ATOM 2112 N N . TYR A 1 273 ? 4.649 2.262 -7.303 1.00 83.50 273 TYR A N 1
ATOM 2113 C CA . TYR A 1 273 ? 4.393 2.638 -5.925 1.00 83.50 273 TYR A CA 1
ATOM 2114 C C . TYR A 1 273 ? 4.467 4.167 -5.832 1.00 83.50 273 TYR A C 1
ATOM 2116 O O . TYR A 1 273 ? 5.521 4.749 -5.556 1.00 83.50 273 TYR A O 1
ATOM 2124 N N . ASN A 1 274 ? 3.356 4.823 -6.168 1.00 88.62 274 ASN A N 1
ATOM 2125 C CA . ASN A 1 274 ? 3.324 6.265 -6.409 1.00 88.62 274 ASN A CA 1
ATOM 2126 C C . ASN A 1 274 ? 2.841 7.019 -5.167 1.00 88.62 274 ASN A C 1
ATOM 2128 O O . ASN A 1 274 ? 1.638 7.213 -4.984 1.00 88.62 274 ASN A O 1
ATOM 2132 N N . ARG A 1 275 ? 3.782 7.463 -4.326 1.00 91.56 275 ARG A N 1
ATOM 2133 C CA . ARG A 1 275 ? 3.490 8.376 -3.211 1.00 91.56 275 ARG A CA 1
ATOM 2134 C C . ARG A 1 275 ? 3.003 9.726 -3.734 1.00 91.56 275 ARG A C 1
ATOM 2136 O O . ARG A 1 275 ? 3.547 10.261 -4.705 1.00 91.56 275 ARG A O 1
ATOM 2143 N N . PHE A 1 276 ? 2.012 10.301 -3.068 1.00 94.44 276 PHE A N 1
ATOM 2144 C CA . PHE A 1 276 ? 1.510 11.629 -3.382 1.00 94.44 276 PHE A CA 1
ATOM 2145 C C . PHE A 1 276 ? 2.404 12.693 -2.743 1.00 94.44 276 PHE A C 1
ATOM 2147 O O . PHE A 1 276 ? 2.097 13.208 -1.677 1.00 94.44 276 PHE A O 1
ATOM 2154 N N . LEU A 1 277 ? 3.543 12.975 -3.378 1.00 93.62 277 LEU A N 1
ATOM 2155 C CA . LEU A 1 277 ? 4.536 13.953 -2.919 1.00 93.62 277 LEU A CA 1
ATOM 2156 C C . LEU A 1 277 ? 4.627 15.139 -3.874 1.00 93.62 277 LEU A C 1
ATOM 2158 O O . LEU A 1 277 ? 4.487 14.943 -5.084 1.00 93.62 277 LEU A O 1
ATOM 2162 N N . ASP A 1 278 ? 4.912 16.327 -3.352 1.00 92.81 278 ASP A N 1
ATOM 2163 C CA . ASP A 1 278 ? 5.271 17.496 -4.156 1.00 92.81 278 ASP A CA 1
ATOM 2164 C C . ASP A 1 278 ? 6.703 17.395 -4.724 1.00 92.81 278 ASP A C 1
ATOM 2166 O O . ASP A 1 278 ? 7.413 16.400 -4.539 1.00 92.81 278 ASP A O 1
ATOM 2170 N N . LYS A 1 279 ? 7.131 18.432 -5.452 1.00 89.94 279 LYS A N 1
ATOM 2171 C CA . LYS A 1 279 ? 8.459 18.501 -6.085 1.00 89.94 279 LYS A CA 1
ATOM 2172 C C . LYS A 1 279 ? 9.634 18.510 -5.098 1.00 89.94 279 LYS A C 1
ATOM 2174 O O . LYS A 1 279 ? 10.740 18.138 -5.486 1.00 89.94 279 LYS A O 1
ATOM 2179 N N . ASP A 1 280 ? 9.407 18.949 -3.863 1.00 89.88 280 ASP A N 1
ATOM 2180 C CA . ASP A 1 280 ? 10.424 19.055 -2.816 1.00 89.88 280 ASP A CA 1
ATOM 2181 C C . ASP A 1 280 ? 10.410 17.813 -1.900 1.00 89.88 280 ASP A C 1
ATOM 2183 O O . ASP A 1 280 ? 11.266 17.666 -1.029 1.00 89.88 280 ASP A O 1
ATOM 2187 N N . GLY A 1 281 ? 9.478 16.884 -2.140 1.00 89.75 281 GLY A N 1
ATOM 2188 C CA . GLY A 1 281 ? 9.329 15.630 -1.412 1.00 89.75 281 GLY A CA 1
ATOM 2189 C C . GLY A 1 281 ? 8.379 15.707 -0.217 1.00 89.75 281 GLY A C 1
ATOM 2190 O O . GLY A 1 281 ? 8.310 14.734 0.537 1.00 89.75 281 GLY A O 1
ATOM 2191 N N . TYR A 1 282 ? 7.641 16.807 -0.037 1.00 92.12 282 TYR A N 1
ATOM 2192 C CA . TYR A 1 282 ? 6.634 16.914 1.019 1.00 92.12 282 TYR A CA 1
ATOM 2193 C C . TYR A 1 282 ? 5.356 16.152 0.659 1.00 92.12 282 TYR A C 1
ATOM 2195 O O . TYR A 1 282 ? 5.004 16.053 -0.520 1.00 92.12 282 TYR A O 1
ATOM 2203 N N . PRO A 1 283 ? 4.621 15.630 1.657 1.00 93.69 283 PRO A N 1
ATOM 2204 C CA . PRO A 1 283 ? 3.326 15.005 1.428 1.00 93.69 283 PRO A CA 1
ATOM 2205 C C . PRO A 1 283 ? 2.338 15.979 0.772 1.00 93.69 283 PRO A C 1
ATOM 2207 O O . PRO A 1 283 ? 2.142 17.108 1.215 1.00 93.69 283 PRO A O 1
ATOM 2210 N N . GLY A 1 284 ? 1.659 15.508 -0.269 1.00 94.88 284 GLY A N 1
ATOM 2211 C CA . GLY A 1 284 ? 0.626 16.230 -1.012 1.00 94.88 284 GLY A CA 1
ATOM 2212 C C . GLY A 1 284 ? -0.696 16.393 -0.271 1.00 94.88 284 GLY A C 1
ATOM 2213 O O . GLY A 1 284 ? -1.670 16.860 -0.851 1.00 94.88 284 GLY A O 1
ATOM 2214 N N . ILE A 1 285 ? -0.746 15.995 0.993 1.00 95.38 285 ILE A N 1
ATOM 2215 C CA . ILE A 1 285 ? -1.900 16.072 1.882 1.00 95.38 285 ILE A CA 1
ATOM 2216 C C . ILE A 1 285 ? -1.602 17.074 3.002 1.00 95.38 285 ILE A C 1
ATOM 2218 O O . ILE A 1 285 ? -0.441 17.300 3.341 1.00 95.38 285 ILE A O 1
ATOM 2222 N N . LYS A 1 286 ? -2.621 17.679 3.605 1.00 95.38 286 LYS A N 1
ATOM 2223 C CA . LYS A 1 286 ? -2.461 18.540 4.782 1.00 95.38 286 LYS A CA 1
ATOM 2224 C C . LYS A 1 286 ? -2.004 17.736 6.013 1.00 95.38 286 LYS A C 1
ATOM 2226 O O . LYS A 1 286 ? -2.396 16.567 6.142 1.00 95.38 286 LYS A O 1
ATOM 2231 N N . PRO A 1 287 ? -1.211 18.350 6.918 1.00 91.38 287 PRO A N 1
ATOM 2232 C CA . PRO A 1 287 ? -0.820 17.741 8.185 1.00 91.38 287 PRO A CA 1
ATOM 2233 C C . PRO A 1 287 ? -2.022 17.304 9.043 1.00 91.38 287 PRO A C 1
ATOM 2235 O O . PRO A 1 287 ? -3.107 17.875 8.905 1.00 91.38 287 PRO A O 1
ATOM 2238 N N . PRO A 1 288 ? -1.826 16.359 9.979 1.00 89.19 288 PRO A N 1
ATOM 2239 C CA . PRO A 1 288 ? -0.567 15.669 10.284 1.00 89.19 288 PRO A CA 1
ATOM 2240 C C . PRO A 1 288 ? -0.180 14.652 9.197 1.00 89.19 288 PRO A C 1
ATOM 2242 O O . PRO A 1 288 ? -1.031 14.168 8.464 1.00 89.19 288 PRO A O 1
ATOM 2245 N N . TRP A 1 289 ? 1.114 14.363 9.057 1.00 81.75 289 TRP A N 1
ATOM 2246 C CA . TRP A 1 289 ? 1.622 13.414 8.050 1.00 81.75 289 TRP A CA 1
ATOM 2247 C C . TRP A 1 289 ? 2.017 12.054 8.636 1.00 81.75 289 TRP A C 1
ATOM 2249 O O . TRP A 1 289 ? 2.102 11.076 7.892 1.00 81.75 289 TRP A O 1
ATOM 2259 N N . GLY A 1 290 ? 2.190 11.998 9.961 1.00 68.50 290 GLY A N 1
ATOM 2260 C CA . GLY A 1 290 ? 2.835 10.886 10.658 1.00 68.50 290 GLY A CA 1
ATOM 2261 C C . GLY A 1 290 ? 4.300 11.151 10.943 1.00 68.50 290 GLY A C 1
ATOM 2262 O O . GLY A 1 290 ? 4.995 11.634 10.021 1.00 68.50 290 GLY A O 1
#

pLDDT: mean 86.31, std 15.14, range [25.47, 97.94]

Foldseek 3Di:
DPPDPPPVWADWDFAWDQDPNDTATWTWTADLLQDIWIARPVPRHGPFDWDWDADDQDEDPPDGDDGTDTDGPDDDGRFDNWDDLVFFDVPDPVLNVVLSVVVVQADATHPPHYAEQSKYKDWLAPCGFFHNNGWDADRPVRDIGGRTFRWIWIWHKDFQDDQPPPQALLSLLSLLCSVQPCQACFNQQCGPPPPGHRLVQVLVVDDLVVVLVCCQPPDDPGHHPVVQDPSNSSSNSCNSNVPDGDPVNSVSVVPDPSPPPPRPPDGMHTRYGGISATPVGHGRGDDDRD